Protein AF-0000000076599809 (afdb_homodimer)

Structure (mmCIF, N/CA/C/O backbone):
data_AF-0000000076599809-model_v1
#
loop_
_entity.id
_entity.type
_entity.pdbx_description
1 polymer 'SnoaL-like protein'
#
loop_
_atom_site.group_PDB
_atom_site.id
_atom_site.type_symbol
_atom_site.label_atom_id
_atom_site.label_alt_id
_atom_site.label_comp_id
_atom_site.label_asym_id
_atom_site.label_entity_id
_atom_site.label_seq_id
_atom_site.pdbx_PDB_ins_code
_atom_site.Cartn_x
_atom_site.Cartn_y
_atom_site.Cartn_z
_atom_site.occupancy
_atom_site.B_iso_or_equiv
_atom_site.auth_seq_id
_atom_site.auth_comp_id
_atom_site.auth_asym_id
_atom_site.auth_atom_id
_atom_site.pdbx_PDB_model_num
ATOM 1 N N . MET A 1 1 ? 6.492 16.422 -11.641 1 95.38 1 MET A N 1
ATOM 2 C CA . MET A 1 1 ? 6.832 15.992 -10.289 1 95.38 1 MET A CA 1
ATOM 3 C C . MET A 1 1 ? 8.094 15.141 -10.289 1 95.38 1 MET A C 1
ATOM 5 O O . MET A 1 1 ? 8.312 14.344 -11.195 1 95.38 1 MET A O 1
ATOM 9 N N . ASN A 1 2 ? 9 15.422 -9.297 1 98.12 2 ASN A N 1
ATOM 10 C CA . ASN A 1 2 ? 10.18 14.594 -9.086 1 98.12 2 ASN A CA 1
ATOM 11 C C . ASN A 1 2 ? 10.359 14.227 -7.613 1 98.12 2 ASN A C 1
ATOM 13 O O . ASN A 1 2 ? 9.609 14.711 -6.758 1 98.12 2 ASN A O 1
ATOM 17 N N . TRP A 1 3 ? 11.344 13.352 -7.367 1 98.38 3 TRP A N 1
ATOM 18 C CA . TRP A 1 3 ? 11.477 12.805 -6.023 1 98.38 3 TRP A CA 1
ATOM 19 C C . TRP A 1 3 ? 11.898 13.883 -5.031 1 98.38 3 TRP A C 1
ATOM 21 O O . TRP A 1 3 ? 11.516 13.844 -3.861 1 98.38 3 TRP A O 1
ATOM 31 N N . GLU A 1 4 ? 12.648 14.805 -5.414 1 98.25 4 GLU A N 1
ATOM 32 C CA . GLU A 1 4 ? 13.008 15.898 -4.52 1 98.25 4 GLU A CA 1
ATOM 33 C C . GLU A 1 4 ? 11.758 16.609 -3.984 1 98.25 4 GLU A C 1
ATOM 35 O O . GLU A 1 4 ? 11.656 16.859 -2.781 1 98.25 4 GLU A O 1
ATOM 40 N N . ARG A 1 5 ? 10.836 16.891 -4.824 1 98.38 5 ARG A N 1
ATOM 41 C CA . ARG A 1 5 ? 9.586 17.562 -4.457 1 98.38 5 ARG A CA 1
ATOM 42 C C . ARG A 1 5 ? 8.711 16.656 -3.598 1 98.38 5 ARG A C 1
ATOM 44 O O . ARG A 1 5 ? 8.078 17.109 -2.646 1 98.38 5 ARG A O 1
ATOM 51 N N . VAL A 1 6 ? 8.641 15.398 -3.953 1 98.75 6 VAL A N 1
ATOM 52 C CA . VAL A 1 6 ? 7.848 14.438 -3.182 1 98.75 6 VAL A CA 1
ATOM 53 C C . VAL A 1 6 ? 8.367 14.375 -1.748 1 98.75 6 VAL A C 1
ATOM 55 O O . VAL A 1 6 ? 7.59 14.469 -0.794 1 98.75 6 VAL A O 1
ATOM 58 N N . LEU A 1 7 ? 9.688 14.258 -1.637 1 98.44 7 LEU A N 1
ATOM 59 C CA . LEU A 1 7 ? 10.281 14.094 -0.313 1 98.44 7 LEU A CA 1
ATOM 60 C C . LEU A 1 7 ? 10.211 15.391 0.481 1 98.44 7 LEU A C 1
ATOM 62 O O . LEU A 1 7 ? 10.094 15.367 1.708 1 98.44 7 LEU A O 1
ATOM 66 N N . GLU A 1 8 ? 10.266 16.469 -0.223 1 98.31 8 GLU A N 1
ATOM 67 C CA . GLU A 1 8 ? 9.984 17.75 0.432 1 98.31 8 GLU A CA 1
ATOM 68 C C . GLU A 1 8 ? 8.57 17.781 1.006 1 98.31 8 GLU A C 1
ATOM 70 O O . GLU A 1 8 ? 8.359 18.266 2.117 1 98.31 8 GLU A O 1
ATOM 75 N N . TRP A 1 9 ? 7.625 17.281 0.27 1 98.81 9 TRP A N 1
ATOM 76 C CA . TRP A 1 9 ? 6.25 17.219 0.756 1 98.81 9 TRP A CA 1
ATOM 77 C C . TRP A 1 9 ? 6.152 16.312 1.982 1 98.81 9 TRP A C 1
ATOM 79 O O . TRP A 1 9 ? 5.473 16.656 2.955 1 98.81 9 TRP A O 1
ATOM 89 N N . VAL A 1 10 ? 6.789 15.164 1.947 1 98.75 10 VAL A N 1
ATOM 90 C CA . VAL A 1 10 ? 6.793 14.258 3.094 1 98.75 10 VAL A CA 1
ATOM 91 C C . VAL A 1 10 ? 7.336 14.984 4.32 1 98.75 10 VAL A C 1
ATOM 93 O O . VAL A 1 10 ? 6.781 14.867 5.418 1 98.75 10 VAL A O 1
ATOM 96 N N . GLY A 1 11 ? 8.445 15.711 4.102 1 98.31 11 GLY A N 1
ATOM 97 C CA . GLY A 1 11 ? 8.969 16.531 5.184 1 98.31 11 GLY A CA 1
ATOM 98 C C . GLY A 1 11 ? 7.984 17.578 5.676 1 98.31 11 GLY A C 1
ATOM 99 O O . GLY A 1 11 ? 7.918 17.859 6.871 1 98.31 11 GLY A O 1
ATOM 100 N N . GLY A 1 12 ? 7.262 18.219 4.797 1 98.31 12 GLY A N 1
ATOM 101 C CA . GLY A 1 12 ? 6.207 19.156 5.16 1 98.31 12 GLY A CA 1
ATOM 102 C C . GLY A 1 12 ? 5.102 18.516 5.977 1 98.31 12 GLY A C 1
ATOM 103 O O . GLY A 1 12 ? 4.582 19.125 6.914 1 98.31 12 GLY A O 1
ATOM 104 N N . TYR A 1 13 ? 4.715 17.344 5.59 1 98.31 13 TYR A N 1
ATOM 105 C CA . TYR A 1 13 ? 3.725 16.578 6.344 1 98.31 13 TYR A CA 1
ATOM 106 C C . TYR A 1 13 ? 4.18 16.359 7.781 1 98.31 13 TYR A C 1
ATOM 108 O O . TYR A 1 13 ? 3.42 16.609 8.727 1 98.31 13 TYR A O 1
ATOM 116 N N . GLU A 1 14 ? 5.402 15.891 7.93 1 97.25 14 GLU A N 1
ATOM 117 C CA . GLU A 1 14 ? 5.957 15.688 9.266 1 97.25 14 GLU A CA 1
ATOM 118 C C . GLU A 1 14 ? 5.977 16.984 10.062 1 97.25 14 GLU A C 1
ATOM 120 O O . GLU A 1 14 ? 5.594 17.016 11.234 1 97.25 14 GLU A O 1
ATOM 125 N N . ARG A 1 15 ? 6.422 18.016 9.461 1 96.75 15 ARG A N 1
ATOM 126 C CA . ARG A 1 15 ? 6.461 19.312 10.125 1 96.75 15 ARG A CA 1
ATOM 127 C C . ARG A 1 15 ? 5.062 19.75 10.562 1 96.75 15 ARG A C 1
ATOM 129 O O . ARG A 1 15 ? 4.887 20.281 11.656 1 96.75 15 ARG A O 1
ATOM 136 N N . ALA A 1 16 ? 4.125 19.531 9.664 1 96.5 16 ALA A N 1
ATOM 137 C CA . ALA A 1 16 ? 2.744 19.875 9.992 1 96.5 16 ALA A CA 1
ATOM 138 C C . ALA A 1 16 ? 2.264 19.125 11.234 1 96.5 16 ALA A C 1
ATOM 140 O O . ALA A 1 16 ? 1.622 19.719 12.109 1 96.5 16 ALA A O 1
ATOM 141 N N . TRP A 1 17 ? 2.621 17.875 11.266 1 94.56 17 TRP A N 1
ATOM 142 C CA . TRP A 1 17 ? 2.207 17.047 12.398 1 94.56 17 TRP A CA 1
ATOM 143 C C . TRP A 1 17 ? 2.799 17.578 13.703 1 94.56 17 TRP A C 1
ATOM 145 O O . TRP A 1 17 ? 2.203 17.406 14.773 1 94.56 17 TRP A O 1
ATOM 155 N N . ARG A 1 18 ? 3.875 18.328 13.664 1 93.94 18 ARG A N 1
ATOM 156 C CA . ARG A 1 18 ? 4.598 18.844 14.82 1 93.94 18 ARG A CA 1
ATOM 157 C C . ARG A 1 18 ? 4.238 20.297 15.086 1 93.94 18 ARG A C 1
ATOM 159 O O . ARG A 1 18 ? 4.816 20.938 15.969 1 93.94 18 ARG A O 1
ATOM 166 N N . THR A 1 19 ? 3.359 20.828 14.336 1 95.25 19 THR A N 1
ATOM 167 C CA . THR A 1 19 ? 3.006 22.234 14.43 1 95.25 19 THR A CA 1
ATOM 168 C C . THR A 1 19 ? 1.66 22.406 15.125 1 95.25 19 THR A C 1
ATOM 170 O O . THR A 1 19 ? 0.695 21.719 14.805 1 95.25 19 THR A O 1
ATOM 173 N N . PRO A 1 20 ? 1.589 23.344 16.156 1 94.5 20 PRO A N 1
ATOM 174 C CA . PRO A 1 20 ? 0.287 23.625 16.766 1 94.5 20 PRO A CA 1
ATOM 175 C C . PRO A 1 20 ? -0.747 24.125 15.758 1 94.5 20 PRO A C 1
ATOM 177 O O . PRO A 1 20 ? -0.43 24.938 14.891 1 94.5 20 PRO A O 1
ATOM 180 N N . GLY A 1 21 ? -1.946 23.625 15.922 1 94.5 21 GLY A N 1
ATOM 181 C CA . GLY A 1 21 ? -3.025 24.016 15.031 1 94.5 21 GLY A CA 1
ATOM 182 C C . GLY A 1 21 ? -2.992 23.312 13.688 1 94.5 21 GLY A C 1
ATOM 183 O O . GLY A 1 21 ? -2.229 22.359 13.508 1 94.5 21 GLY A O 1
ATOM 184 N N . VAL A 1 22 ? -3.881 23.703 12.703 1 95.94 22 VAL A N 1
ATOM 185 C CA . VAL A 1 22 ? -3.998 22.969 11.453 1 95.94 22 VAL A CA 1
ATOM 186 C C . VAL A 1 22 ? -3.873 23.938 10.273 1 95.94 22 VAL A C 1
ATOM 188 O O . VAL A 1 22 ? -4.055 23.547 9.117 1 95.94 22 VAL A O 1
ATOM 191 N N . ASP A 1 23 ? -3.518 25.172 10.477 1 96.19 23 ASP A N 1
ATOM 192 C CA . ASP A 1 23 ? -3.398 26.156 9.398 1 96.19 23 ASP A CA 1
ATOM 193 C C . ASP A 1 23 ? -2.311 25.75 8.406 1 96.19 23 ASP A C 1
ATOM 195 O O . ASP A 1 23 ? -2.422 26.016 7.211 1 96.19 23 ASP A O 1
ATOM 199 N N . VAL A 1 24 ? -1.275 25.156 8.898 1 96.81 24 VAL A N 1
ATOM 200 C CA . VAL A 1 24 ? -0.114 24.797 8.094 1 96.81 24 VAL A CA 1
ATOM 201 C C . VAL A 1 24 ? -0.513 23.75 7.062 1 96.81 24 VAL A C 1
ATOM 203 O O . VAL A 1 24 ? 0.192 23.547 6.07 1 96.81 24 VAL A O 1
ATOM 206 N N . LEU A 1 25 ? -1.65 23.031 7.184 1 98.19 25 LEU A N 1
ATOM 207 C CA . LEU A 1 25 ? -2.1 22.016 6.246 1 98.19 25 LEU A CA 1
ATOM 208 C C . LEU A 1 25 ? -2.352 22.609 4.867 1 98.19 25 LEU A C 1
ATOM 210 O O . LEU A 1 25 ? -2.197 21.922 3.85 1 98.19 25 LEU A O 1
ATOM 214 N N . ALA A 1 26 ? -2.652 23.859 4.871 1 98.19 26 ALA A N 1
ATOM 215 C CA . ALA A 1 26 ? -2.912 24.547 3.609 1 98.19 26 ALA A CA 1
ATOM 216 C C . ALA A 1 26 ? -1.646 24.625 2.762 1 98.19 26 ALA A C 1
ATOM 218 O O . ALA A 1 26 ? -1.713 24.891 1.56 1 98.19 26 ALA A O 1
ATOM 219 N N . GLU A 1 27 ? -0.513 24.438 3.336 1 98.06 27 GLU A N 1
ATOM 220 C CA . GLU A 1 27 ? 0.756 24.469 2.615 1 98.06 27 GLU A CA 1
ATOM 221 C C . GLU A 1 27 ? 1.019 23.141 1.896 1 98.06 27 GLU A C 1
ATOM 223 O O . GLU A 1 27 ? 1.85 23.078 0.988 1 98.06 27 GLU A O 1
ATOM 228 N N . ILE A 1 28 ? 0.245 22.078 2.271 1 98.75 28 ILE A N 1
ATOM 229 C CA . ILE A 1 28 ? 0.655 20.797 1.726 1 98.75 28 ILE A CA 1
ATOM 230 C C . ILE A 1 28 ? -0.55 20.094 1.106 1 98.75 28 ILE A C 1
ATOM 232 O O . ILE A 1 28 ? -0.394 19.125 0.345 1 98.75 28 ILE A O 1
ATOM 236 N N . PHE A 1 29 ? -1.731 20.562 1.366 1 98.88 29 PHE A N 1
ATOM 237 C CA . PHE A 1 29 ? -2.939 20.016 0.762 1 98.88 29 PHE A CA 1
ATOM 238 C C . PHE A 1 29 ? -3.693 21.078 -0.014 1 98.88 29 PHE A C 1
ATOM 240 O O . PHE A 1 29 ? -3.662 22.266 0.353 1 98.88 29 PHE A O 1
ATOM 247 N N . THR A 1 30 ? -4.34 20.656 -1.073 1 98.75 30 THR A N 1
ATOM 248 C CA . THR A 1 30 ? -5.273 21.547 -1.751 1 98.75 30 THR A CA 1
ATOM 249 C C . THR A 1 30 ? -6.547 21.734 -0.929 1 98.75 30 THR A C 1
ATOM 251 O O . THR A 1 30 ? -6.824 20.938 -0.027 1 98.75 30 THR A O 1
ATOM 254 N N . LEU A 1 31 ? -7.344 22.703 -1.239 1 98.12 31 LEU A N 1
ATOM 255 C CA . LEU A 1 31 ? -8.555 23.031 -0.493 1 98.12 31 LEU A CA 1
ATOM 256 C C . LEU A 1 31 ? -9.555 21.891 -0.542 1 98.12 31 LEU A C 1
ATOM 258 O O . LEU A 1 31 ? -10.25 21.625 0.441 1 98.12 31 LEU A O 1
ATOM 262 N N . ASP A 1 32 ? -9.555 21.156 -1.643 1 98.38 32 ASP A N 1
ATOM 263 C CA . ASP A 1 32 ? -10.531 20.094 -1.842 1 98.38 32 ASP A CA 1
ATOM 264 C C . ASP A 1 32 ? -9.875 18.719 -1.745 1 98.38 32 ASP A C 1
ATOM 266 O O . ASP A 1 32 ? -10.375 17.734 -2.303 1 98.38 32 ASP A O 1
ATOM 270 N N . ALA A 1 33 ? -8.742 18.656 -1.124 1 98.88 33 ALA A N 1
ATOM 271 C CA . ALA A 1 33 ? -7.984 17.406 -1.038 1 98.88 33 ALA A CA 1
ATOM 272 C C . ALA A 1 33 ? -8.82 16.297 -0.404 1 98.88 33 ALA A C 1
ATOM 274 O O . ALA A 1 33 ? -9.719 16.578 0.397 1 98.88 33 ALA A O 1
ATOM 275 N N . THR A 1 34 ? -8.586 15.086 -0.801 1 98.88 34 THR A N 1
ATOM 276 C CA . THR A 1 34 ? -9.141 13.906 -0.152 1 98.88 34 THR A CA 1
ATOM 277 C C . THR A 1 34 ? -8.07 13.164 0.638 1 98.88 34 THR A C 1
ATOM 279 O O . THR A 1 34 ? -6.914 13.086 0.207 1 98.88 34 THR A O 1
ATOM 282 N N . TYR A 1 35 ? -8.453 12.695 1.815 1 98.69 35 TYR A N 1
ATOM 283 C CA . TYR A 1 35 ? -7.602 11.977 2.76 1 98.69 35 TYR A CA 1
ATOM 284 C C . TYR A 1 35 ? -8.242 10.664 3.174 1 98.69 35 TYR A C 1
ATOM 286 O O . TYR A 1 35 ? -9.203 10.648 3.953 1 98.69 35 TYR A O 1
ATOM 294 N N . GLN A 1 36 ? -7.703 9.586 2.643 1 98 36 GLN A N 1
ATOM 295 C CA . GLN A 1 36 ? -8.203 8.258 2.984 1 98 36 GLN A CA 1
ATOM 296 C C . GLN A 1 36 ? -7.266 7.547 3.951 1 98 36 GLN A C 1
ATOM 298 O O . GLN A 1 36 ? -6.164 7.141 3.568 1 98 36 GLN A O 1
ATOM 303 N N . GLN A 1 37 ? -7.715 7.277 5.125 1 95.56 37 GLN A N 1
ATOM 304 C CA . GLN A 1 37 ? -6.855 6.844 6.219 1 95.56 37 GLN A CA 1
ATOM 305 C C . GLN A 1 37 ? -6.602 5.34 6.152 1 95.56 37 GLN A C 1
ATOM 307 O O . GLN A 1 37 ? -5.691 4.828 6.809 1 95.56 37 GLN A O 1
ATOM 312 N N . ALA A 1 38 ? -7.457 4.668 5.379 1 94.12 38 ALA A N 1
ATOM 313 C CA . ALA A 1 38 ? -7.32 3.242 5.098 1 94.12 38 ALA A CA 1
ATOM 314 C C . ALA A 1 38 ? -8.227 2.82 3.941 1 94.12 38 ALA A C 1
ATOM 316 O O . ALA A 1 38 ? -9.195 3.512 3.619 1 94.12 38 ALA A O 1
ATOM 317 N N . PRO A 1 39 ? -7.926 1.721 3.26 1 93.62 39 PRO A N 1
ATOM 318 C CA . PRO A 1 39 ? -8.633 1.346 2.033 1 93.62 39 PRO A CA 1
ATOM 319 C C . PRO A 1 39 ? -10.141 1.212 2.238 1 93.62 39 PRO A C 1
ATOM 321 O O . PRO A 1 39 ? -10.914 1.435 1.306 1 93.62 39 PRO A O 1
ATOM 324 N N . TYR A 1 40 ? -10.641 0.868 3.4 1 92.94 40 TYR A N 1
ATOM 325 C CA . TYR A 1 40 ? -12.078 0.64 3.564 1 92.94 40 TYR A CA 1
ATOM 326 C C . TYR A 1 40 ? -12.727 1.797 4.312 1 92.94 40 TYR A C 1
ATOM 328 O O . TYR A 1 40 ? -13.93 1.759 4.598 1 92.94 40 TYR A O 1
ATOM 336 N N . LEU A 1 41 ? -12.031 2.77 4.637 1 93.38 41 LEU A N 1
ATOM 337 C CA . LEU A 1 41 ? -12.609 3.951 5.27 1 93.38 41 LEU A CA 1
ATOM 338 C C . LEU A 1 41 ? -13 4.996 4.227 1 93.38 41 LEU A C 1
ATOM 340 O O . LEU A 1 41 ? -12.281 5.191 3.242 1 93.38 41 LEU A O 1
ATOM 344 N N . GLU A 1 42 ? -14.047 5.625 4.461 1 95 42 GLU A N 1
ATOM 345 C CA . GLU A 1 42 ? -14.43 6.738 3.604 1 95 42 GLU A CA 1
ATOM 346 C C . GLU A 1 42 ? -13.422 7.883 3.705 1 95 42 GLU A C 1
ATOM 348 O O . GLU A 1 42 ? -13 8.242 4.805 1 95 42 GLU A O 1
ATOM 353 N N . PRO A 1 43 ? -13.062 8.414 2.576 1 97.94 43 PRO A N 1
ATOM 354 C CA . PRO A 1 43 ? -12.117 9.531 2.646 1 97.94 43 PRO A CA 1
ATOM 355 C C . PRO A 1 43 ? -12.711 10.766 3.324 1 97.94 43 PRO A C 1
ATOM 357 O O . PRO A 1 43 ? -13.898 11.047 3.17 1 97.94 43 PRO A O 1
ATOM 360 N N . VAL A 1 44 ? -11.859 11.438 4.043 1 98.56 44 VAL A N 1
ATOM 361 C CA . VAL A 1 44 ? -12.148 12.797 4.504 1 98.56 44 VAL A CA 1
ATOM 362 C C . VAL A 1 44 ? -11.906 13.789 3.371 1 98.56 44 VAL A C 1
ATOM 364 O O . VAL A 1 44 ? -10.875 13.734 2.695 1 98.56 44 VAL A O 1
ATOM 367 N N . VAL A 1 45 ? -12.844 14.75 3.201 1 98.81 45 VAL A N 1
ATOM 368 C CA . VAL A 1 45 ? -12.758 15.609 2.023 1 98.81 45 VAL A CA 1
ATOM 369 C C . VAL A 1 45 ? -12.703 17.078 2.455 1 98.81 45 VAL A C 1
ATOM 371 O O . VAL A 1 45 ? -13.578 17.531 3.197 1 98.81 45 VAL A O 1
ATOM 374 N N . GLY A 1 46 ? -11.688 17.703 1.932 1 98.75 46 GLY A N 1
ATOM 375 C CA . GLY A 1 46 ? -11.586 19.141 2.168 1 98.75 46 GLY A CA 1
ATOM 376 C C . GLY A 1 46 ? -10.672 19.484 3.328 1 98.75 46 GLY A C 1
ATOM 377 O O . GLY A 1 46 ? -10.633 18.766 4.328 1 98.75 46 GLY A O 1
ATOM 378 N N . LEU A 1 47 ? -10.039 20.609 3.156 1 98.06 47 LEU A N 1
ATOM 379 C CA . LEU A 1 47 ? -9.008 21.031 4.098 1 98.06 47 LEU A CA 1
ATOM 380 C C . LEU A 1 47 ? -9.586 21.203 5.5 1 98.06 47 LEU A C 1
ATOM 382 O O . LEU A 1 47 ? -8.961 20.797 6.484 1 98.06 47 LEU A O 1
ATOM 386 N N . ASP A 1 48 ? -10.758 21.75 5.648 1 97.69 48 ASP A N 1
ATOM 387 C CA . ASP A 1 48 ? -11.375 21.953 6.957 1 97.69 48 ASP A CA 1
ATOM 388 C C . ASP A 1 48 ? -11.625 20.625 7.656 1 97.69 48 ASP A C 1
ATOM 390 O O . ASP A 1 48 ? -11.297 20.469 8.836 1 97.69 48 ASP A O 1
ATOM 394 N N . ALA A 1 49 ? -12.172 19.719 6.945 1 98.5 49 ALA A N 1
ATOM 395 C CA . ALA A 1 49 ? -12.469 18.406 7.504 1 98.5 49 ALA A CA 1
ATOM 396 C C . ALA A 1 49 ? -11.188 17.656 7.84 1 98.5 49 ALA A C 1
ATOM 398 O O . ALA A 1 49 ? -11.102 16.984 8.867 1 98.5 49 ALA A O 1
ATOM 399 N N . ILE A 1 50 ? -10.211 17.734 6.965 1 98.5 50 ILE A N 1
ATOM 400 C CA . ILE A 1 50 ? -8.922 17.094 7.211 1 98.5 50 ILE A CA 1
ATOM 401 C C . ILE A 1 50 ? -8.289 17.688 8.469 1 98.5 50 ILE A C 1
ATOM 403 O O . ILE A 1 50 ? -7.734 16.953 9.297 1 98.5 50 ILE A O 1
ATOM 407 N N . GLY A 1 51 ? -8.391 18.969 8.586 1 97.19 51 GLY A N 1
ATOM 408 C CA . GLY A 1 51 ? -7.898 19.609 9.797 1 97.19 51 GLY A CA 1
ATOM 409 C C . GLY A 1 51 ? -8.562 19.094 11.062 1 97.19 51 GLY A C 1
ATOM 410 O O . GLY A 1 51 ? -7.883 18.797 12.047 1 97.19 51 GLY A O 1
ATOM 411 N N . ARG A 1 52 ? -9.852 18.969 11.094 1 96.69 52 ARG A N 1
ATOM 412 C CA . ARG A 1 52 ? -10.586 18.453 12.25 1 96.69 52 ARG A CA 1
ATOM 413 C C . ARG A 1 52 ? -10.172 17.016 12.57 1 96.69 52 ARG A C 1
ATOM 415 O O . ARG A 1 52 ? -9.984 16.656 13.734 1 96.69 52 ARG A O 1
ATOM 422 N N . MET A 1 53 ? -10.086 16.234 11.547 1 95.81 53 MET A N 1
ATOM 423 C CA . MET A 1 53 ? -9.641 14.859 11.711 1 95.81 53 MET A CA 1
ATOM 424 C C . MET A 1 53 ? -8.258 14.805 12.359 1 95.81 53 MET A C 1
ATOM 426 O O . MET A 1 53 ? -8.031 14.023 13.289 1 95.81 53 MET A O 1
ATOM 430 N N . TRP A 1 54 ? -7.316 15.609 11.875 1 93.88 54 TRP A N 1
ATOM 431 C CA . TRP A 1 54 ? -5.965 15.672 12.422 1 93.88 54 TRP A CA 1
ATOM 432 C C . TRP A 1 54 ? -5.996 16.031 13.906 1 93.88 54 TRP A C 1
ATOM 434 O O . TRP A 1 54 ? -5.324 15.383 14.711 1 93.88 54 TRP A O 1
ATOM 444 N N . GLU A 1 55 ? -6.746 16.984 14.242 1 91.75 55 GLU A N 1
ATOM 445 C CA . GLU A 1 55 ? -6.824 17.422 15.633 1 91.75 55 GLU A CA 1
ATOM 446 C C . GLU A 1 55 ? -7.391 16.328 16.531 1 91.75 55 GLU A C 1
ATOM 448 O O . GLU A 1 55 ? -6.965 16.172 17.672 1 91.75 55 GLU A O 1
ATOM 453 N N . ALA A 1 56 ? -8.227 15.609 15.992 1 90.12 56 ALA A N 1
ATOM 454 C CA . ALA A 1 56 ? -8.867 14.547 16.766 1 90.12 56 ALA A CA 1
ATOM 455 C C . ALA A 1 56 ? -7.93 13.359 16.953 1 90.12 56 ALA A C 1
ATOM 457 O O . ALA A 1 56 ? -8.031 12.633 17.938 1 90.12 56 ALA A O 1
ATOM 458 N N . GLU A 1 57 ? -6.992 13.156 16.094 1 86.69 57 GLU A N 1
ATOM 459 C CA . GLU A 1 57 ? -6.219 11.922 16.078 1 86.69 57 GLU A CA 1
ATOM 460 C C . GLU A 1 57 ? -4.836 12.125 16.688 1 86.69 57 GLU A C 1
ATOM 462 O O . GLU A 1 57 ? -4.195 11.172 17.141 1 86.69 57 GLU A O 1
ATOM 467 N N . ARG A 1 58 ? -4.406 13.297 16.688 1 84.19 58 ARG A N 1
ATOM 468 C CA . ARG A 1 58 ? -3.076 13.539 17.234 1 84.19 58 ARG A CA 1
ATOM 469 C C . ARG A 1 58 ? -3.143 13.797 18.734 1 84.19 58 ARG A C 1
ATOM 471 O O . ARG A 1 58 ? -4.09 14.414 19.219 1 84.19 58 ARG A O 1
ATOM 478 N N . VAL A 1 59 ? -2.229 13.273 19.484 1 80.25 59 VAL A N 1
ATOM 479 C CA . VAL A 1 59 ? -2.137 13.547 20.922 1 80.25 59 VAL A CA 1
ATOM 480 C C . VAL A 1 59 ? -1.782 15.016 21.141 1 80.25 59 VAL A C 1
ATOM 482 O O . VAL A 1 59 ? -2.35 15.672 22.016 1 80.25 59 VAL A O 1
ATOM 485 N N . GLY A 1 60 ? -0.909 15.531 20.406 1 82.38 60 GLY A N 1
ATOM 486 C CA . GLY A 1 60 ? -0.449 16.906 20.453 1 82.38 60 GLY A CA 1
ATOM 487 C C . GLY A 1 60 ? 0.795 17.156 19.625 1 82.38 60 GLY A C 1
ATOM 488 O O . GLY A 1 60 ? 1.489 16.219 19.234 1 82.38 60 GLY A O 1
ATOM 489 N N . PRO A 1 61 ? 1.063 18.406 19.344 1 82.5 61 PRO A N 1
ATOM 490 C CA . PRO A 1 61 ? 2.182 18.734 18.453 1 82.5 61 PRO A CA 1
ATOM 491 C C . PRO A 1 61 ? 3.539 18.406 19.062 1 82.5 61 PRO A C 1
ATOM 493 O O . PRO A 1 61 ? 4.543 18.328 18.359 1 82.5 61 PRO A O 1
ATOM 496 N N . GLY A 1 62 ? 3.582 18.109 20.328 1 84.12 62 GLY A N 1
ATOM 497 C CA . GLY A 1 62 ? 4.844 17.844 21 1 84.12 62 GLY A CA 1
ATOM 498 C C . GLY A 1 62 ? 5.145 16.359 21.156 1 84.12 62 GLY A C 1
ATOM 499 O O . GLY A 1 62 ? 6.184 15.992 21.703 1 84.12 62 GLY A O 1
ATOM 500 N N . GLU A 1 63 ? 4.258 15.586 20.625 1 86.25 63 GLU A N 1
ATOM 501 C CA . GLU A 1 63 ? 4.496 14.148 20.75 1 86.25 63 GLU A CA 1
ATOM 502 C C . GLU A 1 63 ? 5.789 13.742 20.062 1 86.25 63 GLU A C 1
ATOM 504 O O . GLU A 1 63 ? 6.055 14.156 18.938 1 86.25 63 GLU A O 1
ATOM 509 N N . GLU A 1 64 ? 6.516 12.898 20.734 1 88.69 64 GLU A N 1
ATOM 510 C CA . GLU A 1 64 ? 7.785 12.445 20.188 1 88.69 64 GLU A CA 1
ATOM 511 C C . GLU A 1 64 ? 7.586 11.242 19.266 1 88.69 64 GLU A C 1
ATOM 513 O O . GLU A 1 64 ? 6.93 10.273 19.641 1 88.69 64 GLU A O 1
ATOM 518 N N . PHE A 1 65 ? 8.109 11.383 18.078 1 92.38 65 PHE A N 1
ATOM 519 C CA . PHE A 1 65 ? 8.109 10.266 17.141 1 92.38 65 PHE A CA 1
ATOM 520 C C . PHE A 1 65 ? 9.227 10.422 16.109 1 92.38 65 PHE A C 1
ATOM 522 O O . PHE A 1 65 ? 9.758 11.523 15.93 1 92.38 65 PHE A O 1
ATOM 529 N N . ARG A 1 66 ? 9.555 9.328 15.547 1 94.44 66 ARG A N 1
ATOM 530 C CA . ARG A 1 66 ? 10.469 9.281 14.406 1 94.44 66 ARG A CA 1
ATOM 531 C C . ARG A 1 66 ? 9.766 8.766 13.156 1 94.44 66 ARG A C 1
ATOM 533 O O . ARG A 1 66 ? 9.07 7.75 13.211 1 94.44 66 ARG A O 1
ATOM 540 N N . LEU A 1 67 ? 9.906 9.523 12.094 1 96.94 67 LEU A N 1
ATOM 541 C CA . LEU A 1 67 ? 9.352 9.141 10.805 1 96.94 67 LEU A CA 1
ATOM 542 C C . LEU A 1 67 ? 10.461 8.938 9.773 1 96.94 67 LEU A C 1
ATOM 544 O O . LEU A 1 67 ? 11.328 9.797 9.609 1 96.94 67 LEU A O 1
ATOM 548 N N . THR A 1 68 ? 10.492 7.758 9.172 1 97.81 68 THR A N 1
ATOM 549 C CA . THR A 1 68 ? 11.391 7.48 8.047 1 97.81 68 THR A CA 1
ATOM 550 C C . THR A 1 68 ? 10.594 7.129 6.797 1 97.81 68 THR A C 1
ATOM 552 O O . THR A 1 68 ? 9.57 6.445 6.875 1 97.81 68 THR A O 1
ATOM 555 N N . SER A 1 69 ? 11.055 7.699 5.645 1 98.38 69 SER A N 1
ATOM 556 C CA . SER A 1 69 ? 10.367 7.434 4.387 1 98.38 69 SER A CA 1
ATOM 557 C C . SER A 1 69 ? 11.328 6.906 3.33 1 98.38 69 SER A C 1
ATOM 559 O O . SER A 1 69 ? 12.523 7.199 3.369 1 98.38 69 SER A O 1
ATOM 561 N N . SER A 1 70 ? 10.82 6.105 2.447 1 98.25 70 SER A N 1
ATOM 562 C CA . SER A 1 70 ? 11.594 5.602 1.314 1 98.25 70 SER A CA 1
ATOM 563 C C . SER A 1 70 ? 10.758 5.594 0.039 1 98.25 70 SER A C 1
ATOM 565 O O . SER A 1 70 ? 9.578 5.23 0.064 1 98.25 70 SER A O 1
ATOM 567 N N . PRO A 1 71 ? 11.406 5.977 -1.054 1 98.81 71 PRO A N 1
ATOM 568 C CA . PRO A 1 71 ? 10.688 5.977 -2.332 1 98.81 71 PRO A CA 1
ATOM 569 C C . PRO A 1 71 ? 10.336 4.57 -2.811 1 98.81 71 PRO A C 1
ATOM 571 O O . PRO A 1 71 ? 11.109 3.635 -2.619 1 98.81 71 PRO A O 1
ATOM 574 N N . VAL A 1 72 ? 9.148 4.449 -3.438 1 98.88 72 VAL A N 1
ATOM 575 C CA . VAL A 1 72 ? 8.75 3.184 -4.047 1 98.88 72 VAL A CA 1
ATOM 576 C C . VAL A 1 72 ? 8.609 3.357 -5.555 1 98.88 72 VAL A C 1
ATOM 578 O O . VAL A 1 72 ? 9.297 2.682 -6.332 1 98.88 72 VAL A O 1
ATOM 581 N N . ALA A 1 73 ? 7.758 4.281 -5.949 1 98.94 73 ALA A N 1
ATOM 582 C CA . ALA A 1 73 ? 7.551 4.562 -7.367 1 98.94 73 ALA A CA 1
ATOM 583 C C . ALA A 1 73 ? 6.938 5.945 -7.566 1 98.94 73 ALA A C 1
ATOM 585 O O . ALA A 1 73 ? 6.062 6.363 -6.805 1 98.94 73 ALA A O 1
ATOM 586 N N . LEU A 1 74 ? 7.359 6.621 -8.531 1 98.94 74 LEU A N 1
ATOM 587 C CA . LEU A 1 74 ? 6.84 7.914 -8.961 1 98.94 74 LEU A CA 1
ATOM 588 C C . LEU A 1 74 ? 6.496 7.902 -10.445 1 98.94 74 LEU A C 1
ATOM 590 O O . LEU A 1 74 ? 7.344 7.578 -11.281 1 98.94 74 LEU A O 1
ATOM 594 N N . GLU A 1 75 ? 5.258 8.164 -10.758 1 98.88 75 GLU A N 1
ATOM 595 C CA . GLU A 1 75 ? 4.805 8.273 -12.141 1 98.88 75 GLU A CA 1
ATOM 596 C C . GLU A 1 75 ? 3.922 9.508 -12.328 1 98.88 75 GLU A C 1
ATOM 598 O O . GLU A 1 75 ? 2.826 9.586 -11.773 1 98.88 75 GLU A O 1
ATOM 603 N N . GLY A 1 76 ? 4.324 10.398 -13.172 1 98.31 76 GLY A N 1
ATOM 604 C CA . GLY A 1 76 ? 3.582 11.641 -13.312 1 98.31 76 GLY A CA 1
ATOM 605 C C . GLY A 1 76 ? 3.443 12.398 -12 1 98.31 76 GLY A C 1
ATOM 606 O O . GLY A 1 76 ? 4.445 12.758 -11.375 1 98.31 76 GLY A O 1
ATOM 607 N N . ASP A 1 77 ? 2.213 12.547 -11.555 1 98.69 77 ASP A N 1
ATOM 608 C CA . ASP A 1 77 ? 1.92 13.305 -10.344 1 98.69 77 ASP A CA 1
ATOM 609 C C . ASP A 1 77 ? 1.575 12.383 -9.18 1 98.69 77 ASP A C 1
ATOM 611 O O . ASP A 1 77 ? 1.058 12.828 -8.156 1 98.69 77 ASP A O 1
ATOM 615 N N . THR A 1 78 ? 1.769 11.109 -9.375 1 98.94 78 THR A N 1
ATOM 616 C CA . THR A 1 78 ? 1.444 10.133 -8.344 1 98.94 78 THR A CA 1
ATOM 617 C C . THR A 1 78 ? 2.713 9.5 -7.781 1 98.94 78 THR A C 1
ATOM 619 O O . THR A 1 78 ? 3.529 8.961 -8.531 1 98.94 78 THR A O 1
ATOM 622 N N . ALA A 1 79 ? 2.877 9.609 -6.449 1 98.94 79 ALA A N 1
ATOM 623 C CA . ALA A 1 79 ? 4.016 9.008 -5.758 1 98.94 79 ALA A CA 1
ATOM 624 C C . ALA A 1 79 ? 3.549 7.969 -4.746 1 98.94 79 ALA A C 1
ATOM 626 O O . ALA A 1 79 ? 2.533 8.156 -4.07 1 98.94 79 ALA A O 1
ATOM 627 N N . VAL A 1 80 ? 4.273 6.906 -4.691 1 98.94 80 VAL A N 1
ATOM 628 C CA . VAL A 1 80 ? 4.129 5.938 -3.611 1 98.94 80 VAL A CA 1
ATOM 629 C C . VAL A 1 80 ? 5.387 5.941 -2.742 1 98.94 80 VAL A C 1
ATOM 631 O O . VAL A 1 80 ? 6.5 5.828 -3.254 1 98.94 80 VAL A O 1
ATOM 634 N N . VAL A 1 81 ? 5.16 6.121 -1.442 1 98.94 81 VAL A N 1
ATOM 635 C CA . VAL A 1 81 ? 6.238 6.211 -0.464 1 98.94 81 VAL A CA 1
ATOM 636 C C . VAL A 1 81 ? 5.98 5.238 0.683 1 98.94 81 VAL A C 1
ATOM 638 O O . VAL A 1 81 ? 4.844 5.102 1.146 1 98.94 81 VAL A O 1
ATOM 641 N N . AR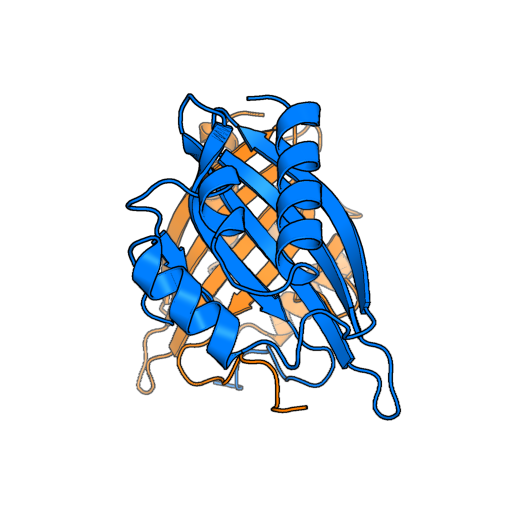G A 1 82 ? 6.988 4.477 1.111 1 98.69 82 ARG A N 1
ATOM 642 C CA . ARG A 1 82 ? 6.93 3.727 2.363 1 98.69 82 ARG A C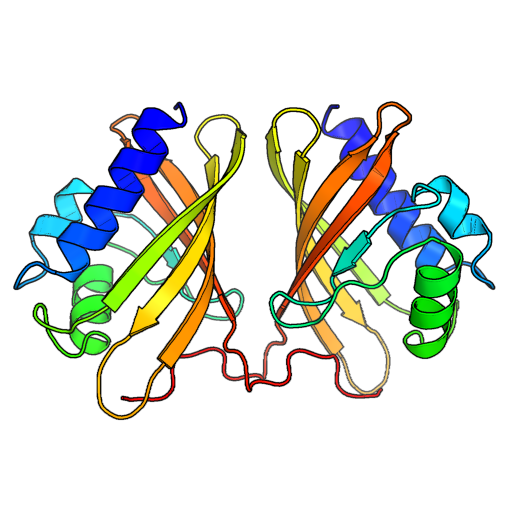A 1
ATOM 643 C C . ARG A 1 82 ? 7.301 4.613 3.547 1 98.69 82 ARG A C 1
ATOM 645 O O . ARG A 1 82 ? 8.25 5.395 3.473 1 98.69 82 ARG A O 1
ATOM 652 N N . VAL A 1 83 ? 6.527 4.469 4.586 1 98.31 83 VAL A N 1
ATOM 653 C CA . VAL A 1 83 ? 6.762 5.27 5.781 1 98.31 83 VAL A CA 1
ATOM 654 C C . VAL A 1 83 ? 6.77 4.371 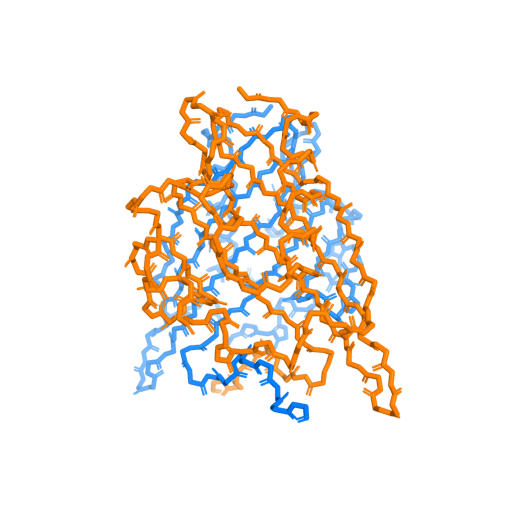7.016 1 98.31 83 VAL A C 1
ATOM 656 O O . VAL A 1 83 ? 5.938 3.467 7.137 1 98.31 83 VAL A O 1
ATOM 659 N N . GLU A 1 84 ? 7.73 4.555 7.855 1 96.94 84 GLU A N 1
ATOM 660 C CA . GLU A 1 84 ? 7.77 3.955 9.188 1 96.94 84 GLU A CA 1
ATOM 661 C C . GLU A 1 84 ? 7.738 5.023 10.273 1 96.94 84 GLU A C 1
ATOM 663 O O . GLU A 1 84 ? 8.477 6.008 10.203 1 96.94 84 GLU A O 1
ATOM 668 N N . VAL A 1 85 ? 6.828 4.789 11.164 1 94.69 85 VAL A N 1
ATOM 669 C CA . VAL A 1 85 ? 6.707 5.719 12.281 1 94.69 85 VAL A CA 1
ATOM 670 C C . VAL A 1 85 ? 6.922 4.977 13.594 1 94.69 85 VAL A C 1
ATOM 672 O O . VAL A 1 85 ? 6.363 3.898 13.805 1 94.69 85 VAL A O 1
ATOM 675 N N . ARG A 1 86 ? 7.734 5.539 14.406 1 93.12 86 ARG A N 1
ATOM 676 C CA . ARG A 1 86 ? 7.949 5.062 15.773 1 93.12 86 ARG A CA 1
ATOM 677 C C . ARG A 1 86 ? 7.66 6.164 16.781 1 93.12 86 ARG A C 1
ATOM 679 O O . ARG A 1 86 ? 8.297 7.219 16.766 1 93.12 86 ARG A O 1
ATOM 686 N N . TYR A 1 87 ? 6.688 5.875 17.547 1 87.06 87 TYR A N 1
ATOM 687 C CA . TYR A 1 87 ? 6.336 6.812 18.609 1 87.06 87 TYR A CA 1
ATOM 688 C C . TYR A 1 87 ? 7.133 6.523 19.875 1 87.06 87 TYR A C 1
ATOM 690 O O . TYR A 1 87 ? 7.414 5.363 20.188 1 87.06 87 TYR A O 1
ATOM 698 N N . GLY A 1 88 ? 7.48 7.523 20.453 1 77.81 88 GLY A N 1
ATOM 699 C CA . GLY A 1 88 ? 8.148 7.395 21.734 1 77.81 88 GLY A CA 1
ATOM 700 C C . GLY A 1 88 ? 7.191 7.188 22.891 1 77.81 88 GLY A C 1
ATOM 701 O O . GLY A 1 88 ? 6.012 6.895 22.688 1 77.81 88 GLY A O 1
ATOM 702 N N . GLY A 1 89 ? 7.66 7.113 24.109 1 70.81 89 GLY A N 1
ATOM 703 C CA . GLY A 1 89 ? 6.887 7.023 25.328 1 70.81 89 GLY A CA 1
ATOM 704 C C . GLY A 1 89 ? 6.926 5.641 25.969 1 70.81 89 GLY A C 1
ATOM 705 O O . GLY A 1 89 ? 7.73 4.797 25.562 1 70.81 89 GLY A O 1
ATOM 706 N N . PRO A 1 90 ? 6.113 5.5 26.922 1 66.94 90 PRO A N 1
ATOM 707 C CA . PRO A 1 90 ? 6.184 4.285 27.734 1 66.94 90 PRO A CA 1
ATOM 708 C C . PRO A 1 90 ? 5.762 3.035 26.969 1 66.94 90 PRO A C 1
ATOM 710 O O . PRO A 1 90 ? 6.25 1.938 27.25 1 66.94 90 PRO A O 1
ATOM 713 N N . VAL A 1 91 ? 4.82 3.242 26.109 1 66.75 91 VAL A N 1
ATOM 714 C CA . VAL A 1 91 ? 4.418 2.117 25.281 1 66.75 91 VAL A CA 1
ATOM 715 C C . VAL A 1 91 ? 4.84 2.373 23.828 1 66.75 91 VAL A C 1
ATOM 717 O O . VAL A 1 91 ? 4.219 3.172 23.125 1 66.75 91 VAL A O 1
ATOM 720 N N . PRO A 1 92 ? 5.902 1.808 23.484 1 69.62 92 PRO A N 1
ATOM 721 C CA . PRO A 1 92 ? 6.348 2.043 22.109 1 69.62 92 PRO A CA 1
ATOM 722 C C . PRO A 1 92 ? 5.34 1.563 21.062 1 69.62 92 PRO A C 1
ATOM 724 O O . PRO A 1 92 ? 4.734 0.502 21.234 1 69.62 92 PRO A O 1
ATOM 727 N N . GLN A 1 93 ? 4.895 2.623 20.234 1 82.19 93 GLN A N 1
ATOM 728 C CA . GLN A 1 93 ? 4.039 2.277 19.109 1 82.19 93 GLN A CA 1
ATOM 729 C C . GLN A 1 93 ? 4.773 2.475 17.781 1 82.19 93 GLN A C 1
ATOM 731 O O . GLN A 1 93 ? 5.543 3.426 17.625 1 82.19 93 GLN A O 1
ATOM 736 N N . GLU A 1 94 ? 4.672 1.459 16.984 1 89.81 94 GLU A N 1
ATOM 737 C CA . GLU A 1 94 ? 5.242 1.589 15.648 1 89.81 94 GLU A CA 1
ATOM 738 C C . GLU A 1 94 ? 4.266 1.111 14.578 1 89.81 94 GLU A C 1
ATOM 740 O O . GLU A 1 94 ? 3.416 0.256 14.844 1 89.81 94 GLU A O 1
ATOM 745 N N . TYR A 1 95 ? 4.375 1.792 13.5 1 91.94 95 TYR A N 1
ATOM 746 C CA . TYR A 1 95 ? 3.609 1.262 12.375 1 91.94 95 TYR A CA 1
ATOM 747 C C . TYR A 1 95 ? 4.344 1.489 11.062 1 91.94 95 TYR A C 1
ATOM 749 O O . TYR A 1 95 ? 5.254 2.316 10.984 1 91.94 95 TYR A O 1
ATOM 757 N N . ARG A 1 96 ? 4.059 0.702 10.102 1 95.81 96 ARG A N 1
ATOM 758 C CA . ARG A 1 96 ? 4.465 0.833 8.711 1 95.81 96 ARG A CA 1
ATOM 759 C C . ARG A 1 96 ? 3.287 1.233 7.824 1 95.81 96 ARG A C 1
ATOM 761 O O . ARG A 1 96 ? 2.166 0.762 8.023 1 95.81 96 ARG A O 1
ATOM 768 N N . ASP A 1 97 ? 3.607 2.121 6.922 1 97.19 97 ASP A N 1
ATOM 769 C CA . ASP A 1 97 ? 2.557 2.684 6.078 1 97.19 97 ASP A CA 1
ATOM 770 C C . ASP A 1 97 ? 3.02 2.797 4.629 1 97.19 97 ASP A C 1
ATOM 772 O O . ASP A 1 97 ? 4.207 2.996 4.363 1 97.19 97 ASP A O 1
ATOM 776 N N . LEU A 1 98 ? 2.162 2.553 3.727 1 98.44 98 LEU A N 1
ATOM 777 C CA . LEU A 1 98 ? 2.34 2.98 2.344 1 98.44 98 LEU A CA 1
ATOM 778 C C . LEU A 1 98 ? 1.438 4.168 2.021 1 98.44 98 LEU A C 1
ATOM 780 O O . LEU A 1 98 ? 0.234 4.125 2.285 1 98.44 98 LEU A O 1
ATOM 784 N N . TRP A 1 99 ? 2.027 5.184 1.517 1 98.88 99 TRP A N 1
ATOM 785 C CA . TRP A 1 99 ? 1.298 6.379 1.107 1 98.88 99 TRP A CA 1
ATOM 786 C C . TRP A 1 99 ? 1.208 6.469 -0.412 1 98.88 99 TRP A C 1
ATOM 788 O O . TRP A 1 99 ? 2.207 6.289 -1.111 1 98.88 99 TRP A O 1
ATOM 798 N N . ILE A 1 100 ? 0.051 6.66 -0.912 1 98.94 100 ILE A N 1
ATOM 799 C CA . ILE A 1 100 ? -0.146 7.137 -2.277 1 98.94 100 ILE A CA 1
ATOM 800 C C . ILE A 1 100 ? -0.494 8.625 -2.26 1 98.94 100 ILE A C 1
ATOM 802 O O . ILE A 1 100 ? -1.482 9.031 -1.644 1 98.94 100 ILE A O 1
ATOM 806 N N . VAL A 1 101 ? 0.334 9.406 -2.863 1 98.94 101 VAL A N 1
ATOM 807 C CA . VAL A 1 101 ? 0.16 10.859 -2.867 1 98.94 101 VAL A CA 1
ATOM 808 C C . VAL A 1 101 ? 0.004 11.359 -4.301 1 98.94 101 VAL A C 1
ATOM 810 O O . VAL A 1 101 ? 0.905 11.188 -5.125 1 98.94 101 VAL A O 1
ATOM 813 N N . ARG A 1 102 ? -1.112 11.938 -4.586 1 98.94 102 ARG A N 1
ATOM 814 C CA . ARG A 1 102 ? -1.322 12.594 -5.871 1 98.94 102 ARG A CA 1
ATOM 815 C C . ARG A 1 102 ? -1.233 14.109 -5.734 1 98.94 102 ARG A C 1
ATOM 817 O O . ARG A 1 102 ? -1.883 14.695 -4.867 1 98.94 102 ARG A O 1
ATOM 824 N N . PHE A 1 103 ? -0.509 14.695 -6.609 1 98.88 103 PHE A N 1
ATOM 825 C CA . PHE A 1 103 ? -0.16 16.094 -6.453 1 98.88 103 PHE A CA 1
ATOM 826 C C . PHE A 1 103 ? -0.885 16.953 -7.484 1 98.88 103 PHE A C 1
ATOM 828 O O . PHE A 1 103 ? -1.062 16.531 -8.633 1 98.88 103 PHE A O 1
ATOM 835 N N . ALA A 1 104 ? -1.243 18.109 -7.031 1 98.62 104 ALA A N 1
ATOM 836 C CA . ALA A 1 104 ? -1.648 19.172 -7.945 1 98.62 104 ALA A CA 1
ATOM 837 C C . ALA A 1 104 ? -0.433 19.859 -8.562 1 98.62 104 ALA A C 1
ATOM 839 O O . ALA A 1 104 ? 0.705 19.594 -8.172 1 98.62 104 ALA A O 1
ATOM 840 N N . LEU A 1 105 ? -0.684 20.688 -9.5 1 96.81 105 LEU A N 1
ATOM 841 C CA . LEU A 1 105 ? 0.383 21.359 -10.234 1 96.81 105 LEU A CA 1
ATOM 842 C C . LEU A 1 105 ? 1.232 22.219 -9.312 1 96.81 105 LEU A C 1
ATOM 844 O O . LEU A 1 105 ? 2.438 22.359 -9.523 1 96.81 105 LEU A O 1
ATOM 848 N N . ASP A 1 106 ? 0.663 22.703 -8.273 1 96.81 106 ASP A N 1
ATOM 849 C CA . ASP A 1 106 ? 1.391 23.594 -7.371 1 96.81 106 ASP A CA 1
ATOM 850 C C . ASP A 1 106 ? 2.186 22.812 -6.336 1 96.81 106 ASP A C 1
ATOM 852 O O . ASP A 1 106 ? 2.789 23.391 -5.434 1 96.81 106 ASP A O 1
ATOM 856 N N . GLY A 1 107 ? 2.057 21.547 -6.395 1 98 107 GLY A N 1
ATOM 857 C CA . GLY A 1 107 ? 2.873 20.719 -5.527 1 98 107 GLY A CA 1
ATOM 858 C C . GLY A 1 107 ? 2.154 20.297 -4.262 1 98 107 GLY A C 1
ATOM 859 O O . GLY A 1 107 ? 2.697 19.531 -3.463 1 98 107 GLY A O 1
ATOM 860 N N . LYS A 1 108 ? 0.948 20.75 -4.086 1 98.81 108 LYS A N 1
ATOM 861 C CA . LYS A 1 108 ? 0.143 20.312 -2.949 1 98.81 108 LYS A CA 1
ATOM 862 C C . LYS A 1 108 ? -0.537 18.984 -3.24 1 98.81 108 LYS A C 1
ATOM 864 O O . LYS A 1 108 ? -0.732 18.625 -4.402 1 98.81 108 LYS A O 1
ATOM 869 N N . CYS A 1 109 ? -0.846 18.312 -2.186 1 98.94 109 CYS A N 1
ATOM 870 C CA . CYS A 1 109 ? -1.497 17.016 -2.32 1 98.94 109 CYS A CA 1
ATOM 871 C C . CYS A 1 109 ? -2.988 17.188 -2.588 1 98.94 109 CYS A C 1
ATOM 873 O O . CYS A 1 109 ? -3.691 17.844 -1.826 1 98.94 109 CYS A O 1
ATOM 875 N N . LEU A 1 110 ? -3.402 16.547 -3.658 1 98.62 110 LEU A N 1
ATOM 876 C CA . LEU A 1 110 ? -4.809 16.562 -4.043 1 98.62 110 LEU A CA 1
ATOM 877 C C . LEU A 1 110 ? -5.539 15.344 -3.48 1 98.62 110 LEU A C 1
ATOM 879 O O . LEU A 1 110 ? -6.727 15.422 -3.16 1 98.62 110 LEU A O 1
ATOM 883 N N . ALA A 1 111 ? -4.922 14.281 -3.494 1 98.88 111 ALA A N 1
ATOM 884 C CA . ALA A 1 111 ? -5.473 13.023 -2.982 1 98.88 111 ALA A CA 1
ATOM 885 C C . ALA A 1 111 ? -4.41 12.227 -2.232 1 98.88 111 ALA A C 1
ATOM 887 O O . ALA A 1 111 ? -3.338 11.945 -2.773 1 98.88 111 ALA A O 1
ATOM 888 N N . PHE A 1 112 ? -4.668 11.984 -0.963 1 98.94 112 PHE A N 1
ATOM 889 C CA . PHE A 1 112 ? -3.775 11.25 -0.074 1 98.94 112 PHE A CA 1
ATOM 890 C C . PHE A 1 112 ? -4.422 9.953 0.387 1 98.94 112 PHE A C 1
ATOM 892 O O . PHE A 1 112 ? -5.566 9.953 0.845 1 98.94 112 PHE A O 1
ATOM 899 N N . GLU A 1 113 ? -3.719 8.828 0.199 1 98.62 113 GLU A N 1
ATOM 900 C CA . GLU A 1 113 ? -4.219 7.508 0.586 1 98.62 113 GLU A CA 1
ATOM 901 C C . GLU A 1 113 ? -3.191 6.75 1.421 1 98.62 113 GLU A C 1
ATOM 903 O O . GLU A 1 113 ? -2.027 6.637 1.029 1 98.62 113 GLU A O 1
ATOM 908 N N . GLU A 1 114 ? -3.654 6.234 2.584 1 97.38 114 GLU A N 1
ATOM 909 C CA . GLU A 1 114 ? -2.795 5.469 3.48 1 97.38 114 GLU A CA 1
ATOM 910 C C . GLU A 1 114 ? -3.162 3.988 3.465 1 97.38 114 GLU A C 1
ATOM 912 O O . GLU A 1 114 ? -4.34 3.635 3.412 1 97.38 114 GLU A O 1
ATOM 917 N N . TRP A 1 115 ? -2.133 3.137 3.564 1 96.62 115 TRP A N 1
ATOM 918 C CA . TRP A 1 115 ? -2.227 1.703 3.814 1 96.62 115 TRP A CA 1
ATOM 919 C C . TRP A 1 115 ? -1.411 1.31 5.043 1 96.62 115 TRP A C 1
ATOM 921 O O . TRP A 1 115 ? -0.305 0.779 4.918 1 96.62 115 TRP A O 1
ATOM 931 N N . PRO A 1 116 ? -1.978 1.547 6.238 1 94.94 116 PRO A N 1
ATOM 932 C CA . PRO A 1 116 ? -1.216 1.426 7.484 1 94.94 116 PRO A CA 1
ATOM 933 C C . PRO A 1 116 ? -1.262 0.016 8.07 1 94.94 116 PRO A C 1
ATOM 935 O O . PRO A 1 116 ? -2.303 -0.645 8.016 1 94.94 116 PRO A O 1
ATOM 938 N N . PHE A 1 117 ? -0.081 -0.452 8.633 1 93.38 117 PHE A N 1
ATOM 939 C CA . PHE A 1 117 ? 0.05 -1.739 9.305 1 93.38 117 PHE A CA 1
ATOM 940 C C . PHE A 1 117 ? 0.717 -1.573 10.664 1 93.38 117 PHE A C 1
ATOM 942 O O . PHE A 1 117 ? 1.701 -0.842 10.797 1 93.38 117 PHE A O 1
ATOM 949 N N . TRP A 1 118 ? 0.145 -2.326 11.555 1 88.5 118 TRP A N 1
ATOM 950 C CA . TRP A 1 118 ? 0.705 -2.389 12.906 1 88.5 118 TRP A CA 1
ATOM 951 C C . TRP A 1 118 ? 1.235 -3.785 13.211 1 88.5 118 TRP A C 1
ATOM 953 O O . TRP A 1 118 ? 0.673 -4.781 12.75 1 88.5 118 TRP A O 1
ATOM 963 N N . PRO A 1 119 ? 2.377 -3.932 13.898 1 82.81 119 PRO A N 1
ATOM 964 C CA . PRO A 1 119 ? 3.053 -5.219 14.094 1 82.81 119 PRO A CA 1
ATOM 965 C C . PRO A 1 119 ? 2.154 -6.266 14.742 1 82.81 119 PRO A C 1
ATOM 967 O O . PRO A 1 119 ? 2.287 -7.457 14.461 1 82.81 119 PRO A O 1
ATOM 970 N N . ASP A 1 120 ? 1.24 -6 15.609 1 74.44 120 ASP A N 1
ATOM 971 C CA . ASP A 1 120 ? 0.547 -6.996 16.422 1 74.44 120 ASP A CA 1
ATOM 972 C C . ASP A 1 120 ? -0.864 -7.25 15.891 1 74.44 120 ASP A C 1
ATOM 974 O O . ASP A 1 120 ? -1.677 -7.891 16.562 1 74.44 120 ASP A O 1
ATOM 978 N N . LYS A 1 121 ? -1 -6.832 14.711 1 72.5 121 LYS A N 1
ATOM 979 C CA . LYS A 1 121 ? -2.312 -7.113 14.141 1 72.5 121 LYS A CA 1
ATOM 980 C C . LYS A 1 121 ? -2.238 -8.266 13.141 1 72.5 121 LYS A C 1
ATOM 982 O O . LYS A 1 121 ? -1.206 -8.477 12.5 1 72.5 121 LYS A O 1
ATOM 987 N N . ASP A 1 122 ? -3.227 -9.148 13.195 1 67.69 122 ASP A N 1
ATOM 988 C CA . ASP A 1 122 ? -3.283 -10.219 12.203 1 67.69 122 ASP A CA 1
ATOM 989 C C . ASP A 1 122 ? -3.883 -9.727 10.891 1 67.69 122 ASP A C 1
ATOM 991 O O . ASP A 1 122 ? -5.047 -9.32 10.844 1 67.69 122 ASP A O 1
ATOM 995 N N . TYR A 1 123 ? -3.002 -9.656 9.922 1 66.94 123 TYR A N 1
ATOM 996 C CA . TYR A 1 123 ? -3.428 -9.164 8.609 1 66.94 123 TYR A CA 1
ATOM 997 C C . TYR A 1 123 ? -3.674 -10.32 7.652 1 66.94 123 TYR A C 1
ATOM 999 O O . TYR A 1 123 ? -3.861 -10.109 6.449 1 66.94 123 TYR A O 1
ATOM 1007 N N . ARG A 1 124 ? -3.633 -11.5 8.102 1 65.12 124 ARG A N 1
ATOM 1008 C CA . ARG A 1 124 ? -3.848 -12.656 7.23 1 65.12 124 ARG A CA 1
ATOM 1009 C C . ARG A 1 124 ? -5.336 -12.953 7.074 1 65.12 124 ARG A C 1
ATOM 1011 O O . ARG A 1 124 ? -6.145 -12.547 7.906 1 65.12 124 ARG A O 1
ATOM 1018 N N . ALA A 1 125 ? -5.5 -13.594 5.883 1 65.25 125 ALA A N 1
ATOM 1019 C CA . ALA A 1 125 ? -6.875 -14.008 5.617 1 65.25 125 ALA A CA 1
ATOM 1020 C C . ALA A 1 125 ? -7.348 -15.031 6.645 1 65.25 125 ALA A C 1
ATOM 1022 O O . ALA A 1 125 ? -6.578 -15.891 7.074 1 65.25 125 ALA A O 1
ATOM 1023 N N . GLU A 1 126 ? -8.578 -14.766 7.238 1 63.69 126 GLU A N 1
ATOM 1024 C CA . GLU A 1 126 ? -9.156 -15.82 8.062 1 63.69 126 GLU A CA 1
ATOM 1025 C C . GLU A 1 126 ? -9.367 -17.094 7.258 1 63.69 126 GLU A C 1
ATOM 1027 O O . GLU A 1 126 ? -9.695 -17.047 6.07 1 63.69 126 GLU A O 1
ATOM 1032 N N . PRO A 1 127 ? -8.875 -18.25 7.879 1 61.25 127 PRO A N 1
ATOM 1033 C CA . PRO A 1 127 ? -9.086 -19.516 7.176 1 61.25 127 PRO A CA 1
ATOM 1034 C C . PRO A 1 127 ? -10.516 -19.656 6.641 1 61.25 127 PRO A C 1
ATOM 1036 O O . PRO A 1 127 ? -11.469 -19.234 7.301 1 61.25 127 PRO A O 1
ATOM 1039 N N . ARG A 1 128 ? -10.594 -19.938 5.328 1 52.88 128 ARG A N 1
ATOM 1040 C CA . ARG A 1 128 ? -11.898 -20.219 4.742 1 52.88 128 ARG A CA 1
ATOM 1041 C C . ARG A 1 128 ? -12.383 -21.609 5.141 1 52.88 128 ARG A C 1
ATOM 1043 O O . ARG A 1 128 ? -11.578 -22.516 5.375 1 52.88 128 ARG A O 1
ATOM 1050 N N . MET B 1 1 ? 10.297 -1.566 -18.609 1 95.31 1 MET B N 1
ATOM 1051 C CA . MET B 1 1 ? 8.992 -2.043 -18.156 1 95.31 1 MET B CA 1
ATOM 1052 C C . MET B 1 1 ? 7.902 -1.031 -18.484 1 95.31 1 MET B C 1
ATOM 1054 O O . MET B 1 1 ? 8.117 0.177 -18.391 1 95.31 1 MET B O 1
ATOM 1058 N N . ASN B 1 2 ? 6.742 -1.545 -19 1 98.12 2 ASN B N 1
ATOM 1059 C CA . ASN B 1 2 ? 5.566 -0.711 -19.219 1 98.12 2 ASN B CA 1
ATOM 1060 C C . ASN B 1 2 ? 4.305 -1.364 -18.672 1 98.12 2 ASN B C 1
ATOM 1062 O O . ASN B 1 2 ? 4.34 -2.504 -18.203 1 98.12 2 ASN B O 1
ATOM 1066 N N . TRP B 1 3 ? 3.209 -0.598 -18.719 1 98.38 3 TRP B N 1
ATOM 1067 C CA . TRP B 1 3 ? 1.994 -1.057 -18.047 1 98.38 3 TRP B CA 1
ATOM 1068 C C . TRP B 1 3 ? 1.423 -2.285 -18.75 1 98.38 3 TRP B C 1
ATOM 1070 O O . TRP B 1 3 ? 0.822 -3.15 -18.109 1 98.38 3 TRP B O 1
ATOM 1080 N N . GLU B 1 4 ? 1.554 -2.396 -19.984 1 98.25 4 GLU B N 1
ATOM 1081 C CA . GLU B 1 4 ? 1.092 -3.594 -20.672 1 98.25 4 GLU B CA 1
ATOM 1082 C C . GLU B 1 4 ? 1.74 -4.852 -20.109 1 98.25 4 GLU B C 1
ATOM 1084 O O . GLU B 1 4 ? 1.057 -5.84 -19.828 1 98.25 4 GLU B O 1
ATOM 1089 N N . ARG B 1 5 ? 3.01 -4.816 -19.906 1 98.38 5 ARG B N 1
ATOM 1090 C CA . ARG B 1 5 ? 3.762 -5.938 -19.344 1 98.38 5 ARG B CA 1
ATOM 1091 C C . ARG B 1 5 ? 3.385 -6.188 -17.891 1 98.38 5 ARG B C 1
ATOM 1093 O O . ARG B 1 5 ? 3.275 -7.336 -17.469 1 98.38 5 ARG B O 1
ATOM 1100 N N . VAL B 1 6 ? 3.234 -5.137 -17.125 1 98.75 6 VAL B N 1
ATOM 1101 C CA . VAL B 1 6 ? 2.85 -5.266 -15.727 1 98.75 6 VAL B CA 1
ATOM 1102 C C . VAL B 1 6 ? 1.501 -5.977 -15.625 1 98.75 6 VAL B C 1
ATOM 1104 O O . VAL B 1 6 ? 1.349 -6.926 -14.852 1 98.75 6 VAL B O 1
ATOM 1107 N N . LEU B 1 7 ? 0.553 -5.52 -16.438 1 98.38 7 LEU B N 1
ATOM 1108 C CA . LEU B 1 7 ? -0.798 -6.062 -16.359 1 98.38 7 LEU B CA 1
ATOM 1109 C C . LEU B 1 7 ? -0.849 -7.48 -16.906 1 98.38 7 LEU B C 1
ATOM 1111 O O . LEU B 1 7 ? -1.638 -8.305 -16.453 1 98.38 7 LEU B O 1
ATOM 1115 N N . GL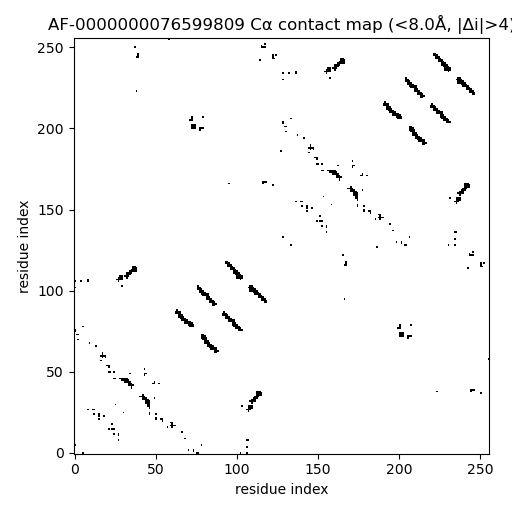U B 1 8 ? -0.008 -7.734 -17.859 1 98.31 8 GLU B N 1
ATOM 1116 C CA . GLU B 1 8 ? 0.156 -9.117 -18.297 1 98.31 8 GLU B CA 1
ATOM 1117 C C . GLU B 1 8 ? 0.645 -10 -17.156 1 98.31 8 GLU B C 1
ATOM 1119 O O . GLU B 1 8 ? 0.173 -11.133 -16.984 1 98.31 8 GLU B O 1
ATOM 1124 N N . TRP B 1 9 ? 1.582 -9.523 -16.391 1 98.75 9 TRP B N 1
ATOM 1125 C CA . TRP B 1 9 ? 2.072 -10.273 -15.242 1 98.75 9 TRP B CA 1
ATOM 1126 C C . TRP B 1 9 ? 0.958 -10.492 -14.219 1 98.75 9 TRP B C 1
ATOM 1128 O O . TRP B 1 9 ? 0.818 -11.594 -13.68 1 98.75 9 TRP B O 1
ATOM 1138 N N . VAL B 1 10 ? 0.183 -9.469 -13.93 1 98.75 10 VAL B N 1
ATOM 1139 C CA . VAL B 1 10 ? -0.937 -9.602 -13 1 98.75 10 VAL B C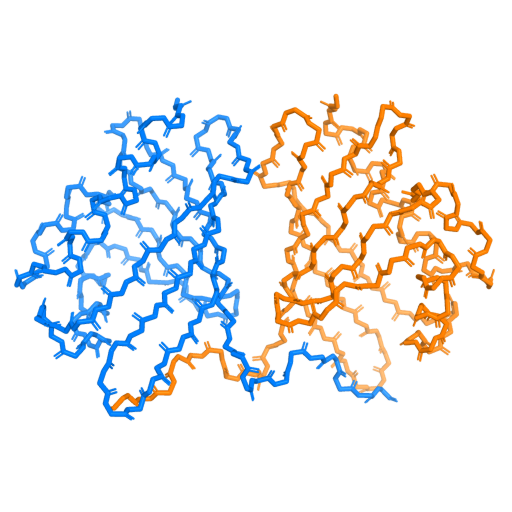A 1
ATOM 1140 C C . VAL B 1 10 ? -1.88 -10.703 -13.484 1 98.75 10 VAL B C 1
ATOM 1142 O O . VAL B 1 10 ? -2.342 -11.523 -12.695 1 98.75 10 VAL B O 1
ATOM 1145 N N . GLY B 1 11 ? -2.16 -10.672 -14.797 1 98.31 11 GLY B N 1
ATOM 1146 C CA . GLY B 1 11 ? -2.955 -11.742 -15.367 1 98.31 11 GLY B CA 1
ATOM 1147 C C . GLY B 1 11 ? -2.314 -13.109 -15.203 1 98.31 11 GLY B C 1
ATOM 1148 O O . GLY B 1 11 ? -3.008 -14.102 -14.992 1 98.31 11 GLY B O 1
ATOM 1149 N N . GLY B 1 12 ? -1.027 -13.219 -15.383 1 98.31 12 GLY B N 1
ATOM 1150 C CA . GLY B 1 12 ? -0.292 -14.453 -15.141 1 98.31 12 GLY B CA 1
ATOM 1151 C C . GLY B 1 12 ? -0.401 -14.938 -13.711 1 98.31 12 GLY B C 1
ATOM 1152 O O . GLY B 1 12 ? -0.51 -16.141 -13.461 1 98.31 12 GLY B O 1
ATOM 1153 N N . TYR B 1 13 ? -0.318 -14.031 -12.797 1 98.31 13 TYR B N 1
ATOM 1154 C CA . TYR B 1 13 ? -0.496 -14.352 -11.383 1 98.31 13 TYR B CA 1
ATOM 1155 C C . TYR B 1 13 ? -1.861 -14.984 -11.141 1 98.31 13 TYR B C 1
ATOM 1157 O O . TYR B 1 13 ? -1.961 -16.016 -10.484 1 98.31 13 TYR B O 1
ATOM 1165 N N . GLU B 1 14 ? -2.883 -14.336 -11.641 1 97.19 14 GLU B N 1
ATOM 1166 C CA . GLU B 1 14 ? -4.23 -14.875 -11.5 1 97.19 14 GLU B CA 1
ATOM 1167 C C . GLU B 1 14 ? -4.34 -16.266 -12.125 1 97.19 14 GLU B C 1
ATOM 1169 O O . GLU B 1 14 ? -4.906 -17.172 -11.523 1 97.19 14 GLU B O 1
ATOM 1174 N N . ARG B 1 15 ? -3.842 -16.406 -13.281 1 96.69 15 ARG B N 1
ATOM 1175 C CA . ARG B 1 15 ? -3.863 -17.703 -13.953 1 96.69 15 ARG B CA 1
ATOM 1176 C C . ARG B 1 15 ? -3.143 -18.766 -13.125 1 96.69 15 ARG B C 1
ATOM 1178 O O . ARG B 1 15 ? -3.609 -19.906 -13.016 1 96.69 15 ARG B O 1
ATOM 1185 N N . ALA B 1 16 ? -2.012 -18.359 -12.594 1 96.5 16 ALA B N 1
ATOM 1186 C CA . ALA B 1 16 ? -1.255 -19.281 -11.758 1 96.5 16 ALA B CA 1
ATOM 1187 C C . ALA B 1 16 ? -2.084 -19.75 -10.562 1 96.5 16 ALA B C 1
ATOM 1189 O O . ALA B 1 16 ? -2.096 -20.938 -10.234 1 96.5 16 ALA B O 1
ATOM 1190 N N . TRP B 1 17 ? -2.773 -18.812 -9.992 1 94.5 17 TRP B N 1
ATOM 1191 C CA . TRP B 1 17 ? -3.596 -19.125 -8.828 1 94.5 17 TRP B CA 1
ATOM 1192 C C . TRP B 1 17 ? -4.688 -20.125 -9.195 1 94.5 17 TRP B C 1
ATOM 1194 O O . TRP B 1 17 ? -5.117 -20.922 -8.359 1 94.5 17 TRP B O 1
ATOM 1204 N N . ARG B 1 18 ? -5.074 -20.234 -10.445 1 93.88 18 ARG B N 1
ATOM 1205 C CA . ARG B 1 18 ? -6.152 -21.078 -10.938 1 93.88 18 ARG B CA 1
ATOM 1206 C C . ARG B 1 18 ? -5.602 -22.359 -11.547 1 93.88 18 ARG B C 1
ATOM 1208 O O . ARG B 1 18 ? -6.355 -23.172 -12.086 1 93.88 18 ARG B O 1
ATOM 1215 N N . THR B 1 19 ? -4.34 -22.531 -11.508 1 95.25 19 THR B N 1
ATOM 1216 C CA . THR B 1 19 ? -3.689 -23.672 -12.148 1 95.25 19 THR B CA 1
ATOM 1217 C C . THR B 1 19 ? -3.277 -24.719 -11.109 1 95.25 19 THR B C 1
ATOM 1219 O O . THR B 1 19 ? -2.699 -24.375 -10.078 1 95.25 19 THR B O 1
ATOM 1222 N N . PRO B 1 20 ? -3.617 -26.047 -11.359 1 94.5 20 PRO B N 1
ATOM 1223 C CA . PRO B 1 20 ? -3.139 -27.078 -10.445 1 94.5 20 PRO B CA 1
ATOM 1224 C C . PRO B 1 20 ? -1.615 -27.125 -10.344 1 94.5 20 PRO B C 1
ATOM 1226 O O . PRO B 1 20 ? -0.922 -27.016 -11.359 1 94.5 20 PRO B O 1
ATOM 1229 N N . GLY B 1 21 ? -1.162 -27.297 -9.125 1 94.5 21 GLY B N 1
ATOM 1230 C CA . GLY B 1 21 ? 0.272 -27.375 -8.891 1 94.5 21 GLY B CA 1
ATOM 1231 C C . GLY B 1 21 ? 0.937 -26.016 -8.852 1 94.5 21 GLY B C 1
ATOM 1232 O O . GLY B 1 21 ? 0.256 -24.984 -8.812 1 94.5 21 GLY B O 1
ATOM 1233 N N . VAL B 1 22 ? 2.312 -25.953 -8.789 1 95.94 22 VAL B N 1
ATOM 1234 C CA . VAL B 1 22 ? 3.004 -24.688 -8.602 1 95.94 22 VAL B CA 1
ATOM 1235 C C . VAL B 1 22 ? 4.09 -24.516 -9.664 1 95.94 22 VAL B C 1
ATOM 1237 O O . VAL B 1 22 ? 4.867 -23.562 -9.633 1 95.94 22 VAL B O 1
ATOM 1240 N N . ASP B 1 23 ? 4.156 -25.359 -10.656 1 96.25 23 ASP B N 1
ATOM 1241 C CA . ASP B 1 23 ? 5.18 -25.281 -11.695 1 96.25 23 ASP B CA 1
ATOM 1242 C C . ASP B 1 23 ? 5.051 -23.984 -12.484 1 96.25 23 ASP B C 1
ATOM 1244 O O . ASP B 1 23 ? 6.051 -23.422 -12.938 1 96.25 23 ASP B O 1
ATOM 1248 N N . VAL B 1 24 ? 3.854 -23.547 -12.695 1 96.88 24 VAL B N 1
ATOM 1249 C CA . VAL B 1 24 ? 3.561 -22.375 -13.5 1 96.88 24 VAL B CA 1
ATOM 1250 C C . VAL B 1 24 ? 4.164 -21.125 -12.844 1 96.88 24 VAL B C 1
ATOM 1252 O O . VAL B 1 24 ? 4.348 -20.109 -13.5 1 96.88 24 VAL B O 1
ATOM 1255 N N . LEU B 1 25 ? 4.547 -21.125 -11.555 1 98.12 25 LEU B N 1
ATOM 1256 C CA . LEU B 1 25 ? 5.125 -19.984 -10.852 1 98.12 25 LEU B CA 1
ATOM 1257 C C . LEU B 1 25 ? 6.457 -19.578 -11.477 1 98.12 25 LEU B C 1
ATOM 1259 O O . LEU B 1 25 ? 6.836 -18.406 -11.445 1 98.12 25 LEU B O 1
ATOM 1263 N N . ALA B 1 26 ? 7.078 -20.516 -12.078 1 98.19 26 ALA B N 1
ATOM 1264 C CA . ALA B 1 26 ? 8.367 -20.25 -12.711 1 98.19 26 ALA B CA 1
ATOM 1265 C C . ALA B 1 26 ? 8.203 -19.312 -13.906 1 98.19 26 ALA B C 1
ATOM 1267 O O . ALA B 1 26 ? 9.18 -18.734 -14.391 1 98.19 26 ALA B O 1
ATOM 1268 N N . GLU B 1 27 ? 7.02 -19.172 -14.398 1 98.06 27 GLU B N 1
ATOM 1269 C CA . GLU B 1 27 ? 6.746 -18.281 -15.523 1 98.06 27 GLU B CA 1
ATOM 1270 C C . GLU B 1 27 ? 6.621 -16.828 -15.07 1 98.06 27 GLU B C 1
ATOM 1272 O O . GLU B 1 27 ? 6.719 -15.906 -15.883 1 98.06 27 GLU B O 1
ATOM 1277 N N . ILE B 1 28 ? 6.461 -16.625 -13.719 1 98.75 28 ILE B N 1
ATOM 1278 C CA . ILE B 1 28 ? 6.133 -15.25 -13.336 1 98.75 28 ILE B CA 1
ATOM 1279 C C . ILE B 1 28 ? 7.066 -14.789 -12.219 1 98.75 28 ILE B C 1
ATOM 1281 O O . ILE B 1 28 ? 7.16 -13.594 -11.93 1 98.75 28 ILE B O 1
ATOM 1285 N N . PHE B 1 29 ? 7.785 -15.695 -11.617 1 98.88 29 PHE B N 1
ATOM 1286 C CA . PHE B 1 29 ? 8.758 -15.352 -10.594 1 98.88 29 PHE B CA 1
ATOM 1287 C C . PHE B 1 29 ? 10.156 -15.836 -10.984 1 98.88 29 PHE B C 1
ATOM 1289 O O . PHE B 1 29 ? 10.297 -16.859 -11.656 1 98.88 29 PHE B O 1
ATOM 1296 N N . THR B 1 30 ? 11.156 -15.07 -10.578 1 98.81 30 THR B N 1
ATOM 1297 C CA . THR B 1 30 ? 12.523 -15.555 -10.711 1 98.81 30 THR B CA 1
ATOM 1298 C C . THR B 1 30 ? 12.805 -16.656 -9.688 1 98.81 30 THR B C 1
ATOM 1300 O O . THR B 1 30 ? 12.07 -16.797 -8.703 1 98.81 30 THR B O 1
ATOM 1303 N N . LEU B 1 31 ? 13.859 -17.391 -9.852 1 98.19 31 LEU B N 1
ATOM 1304 C CA . LEU B 1 31 ? 14.211 -18.516 -9 1 98.19 31 LEU B CA 1
ATOM 1305 C C . LEU B 1 31 ? 14.461 -18.062 -7.566 1 98.19 31 LEU B C 1
ATOM 1307 O O . LEU B 1 31 ? 14.109 -18.766 -6.617 1 98.19 31 LEU B O 1
ATOM 1311 N N . ASP B 1 32 ? 14.969 -16.859 -7.418 1 98.38 32 ASP B N 1
ATOM 1312 C CA . ASP B 1 32 ? 15.344 -16.359 -6.102 1 98.38 32 ASP B CA 1
ATOM 1313 C C . ASP B 1 32 ? 14.383 -15.258 -5.641 1 98.38 32 ASP B C 1
ATOM 1315 O O . ASP B 1 32 ? 14.734 -14.414 -4.816 1 98.38 32 ASP B O 1
ATOM 1319 N N . ALA B 1 33 ? 13.211 -15.227 -6.215 1 98.88 33 ALA B N 1
ATOM 1320 C CA . ALA B 1 33 ? 12.242 -14.172 -5.91 1 98.88 33 ALA B CA 1
ATOM 1321 C C . ALA B 1 33 ? 11.93 -14.133 -4.418 1 98.88 33 ALA B C 1
ATOM 1323 O O . ALA B 1 33 ? 12.023 -15.148 -3.729 1 98.88 33 ALA B O 1
ATOM 1324 N N . THR B 1 34 ? 11.625 -12.969 -3.918 1 98.88 34 THR B N 1
ATOM 1325 C CA . THR B 1 34 ? 11.102 -12.781 -2.568 1 98.88 34 THR B CA 1
ATOM 1326 C C . THR B 1 34 ? 9.625 -12.422 -2.607 1 98.88 34 THR B C 1
ATOM 1328 O O . THR B 1 34 ? 9.18 -11.688 -3.494 1 98.88 34 THR B O 1
ATOM 1331 N N . TYR B 1 35 ? 8.875 -13 -1.684 1 98.69 35 TYR B N 1
ATOM 1332 C CA . TYR B 1 35 ? 7.43 -12.836 -1.537 1 98.69 35 TYR B CA 1
ATOM 1333 C C . TYR B 1 35 ? 7.07 -12.438 -0.111 1 98.69 35 TYR B C 1
ATOM 1335 O O . TYR B 1 35 ? 7.113 -13.266 0.801 1 98.69 35 TYR B O 1
ATOM 1343 N N . GLN B 1 36 ? 6.727 -11.18 0.045 1 97.88 36 GLN B N 1
ATOM 1344 C CA . GLN B 1 36 ? 6.328 -10.68 1.357 1 97.88 36 GLN B CA 1
ATOM 1345 C C . GLN B 1 36 ? 4.812 -10.508 1.44 1 97.88 36 GLN B C 1
ATOM 1347 O O . GLN B 1 36 ? 4.254 -9.602 0.818 1 97.88 36 GLN B O 1
ATOM 1352 N N . GLN B 1 37 ? 4.191 -11.25 2.281 1 95.44 37 GLN B N 1
ATOM 1353 C CA . GLN B 1 37 ? 2.736 -11.367 2.283 1 95.44 37 GLN B CA 1
ATOM 1354 C C . GLN B 1 37 ? 2.092 -10.227 3.062 1 95.44 37 GLN B C 1
ATOM 1356 O O . GLN B 1 37 ? 0.889 -9.984 2.945 1 95.44 37 GLN B O 1
ATOM 1361 N N . ALA B 1 38 ? 2.93 -9.578 3.873 1 94.06 38 ALA B N 1
ATOM 1362 C CA . ALA B 1 38 ? 2.537 -8.391 4.629 1 94.06 38 ALA B CA 1
ATOM 1363 C C . ALA B 1 38 ? 3.758 -7.672 5.191 1 94.06 38 ALA B C 1
ATOM 1365 O O . ALA B 1 38 ? 4.832 -8.266 5.324 1 94.06 38 ALA B O 1
ATOM 1366 N N . PRO B 1 39 ? 3.664 -6.387 5.488 1 93.62 39 PRO B N 1
ATOM 1367 C CA . PRO B 1 39 ? 4.828 -5.582 5.863 1 93.62 39 PRO B CA 1
ATOM 1368 C C . PRO B 1 39 ? 5.578 -6.148 7.066 1 93.62 39 PRO B C 1
ATOM 1370 O O . PRO B 1 39 ? 6.789 -5.965 7.188 1 93.62 39 PRO B O 1
ATOM 1373 N N . TYR B 1 40 ? 4.961 -6.84 7.992 1 92.81 40 TYR B N 1
ATOM 1374 C CA . TYR B 1 40 ? 5.656 -7.293 9.188 1 92.81 40 TYR B CA 1
ATOM 1375 C C . TYR B 1 40 ? 5.945 -8.789 9.125 1 92.81 40 TYR B C 1
ATOM 1377 O O . TYR B 1 40 ? 6.473 -9.367 10.07 1 92.81 40 TYR B O 1
ATOM 1385 N N . LEU B 1 41 ? 5.629 -9.414 8.086 1 93.25 41 LEU B N 1
ATOM 1386 C CA . LEU B 1 41 ? 5.957 -10.82 7.914 1 93.25 41 LEU B CA 1
ATOM 1387 C C . LEU B 1 41 ? 7.297 -10.984 7.199 1 93.25 41 LEU B C 1
ATOM 1389 O O . LEU B 1 41 ? 7.605 -10.227 6.277 1 93.25 41 LEU B O 1
ATOM 1393 N N . GLU B 1 42 ? 8.008 -11.922 7.605 1 94.81 42 GLU B N 1
ATOM 1394 C CA . GLU B 1 42 ? 9.234 -12.258 6.895 1 94.81 42 GLU B CA 1
ATOM 1395 C C . GLU B 1 42 ? 8.938 -12.742 5.477 1 94.81 42 GLU B C 1
ATOM 1397 O O . GLU B 1 42 ? 8.031 -13.547 5.273 1 94.81 42 GLU B O 1
ATOM 1402 N N . PRO B 1 43 ? 9.695 -12.242 4.547 1 97.88 43 PRO B N 1
ATOM 1403 C CA . PRO B 1 43 ? 9.453 -12.711 3.18 1 97.88 43 PRO B CA 1
ATOM 1404 C C . PRO B 1 43 ? 9.781 -14.188 2.992 1 97.88 43 PRO B C 1
ATOM 1406 O O . PRO B 1 43 ? 10.734 -14.688 3.594 1 97.88 43 PRO B O 1
ATOM 1409 N N . VAL B 1 44 ? 8.977 -14.812 2.18 1 98.5 44 VAL B N 1
ATOM 1410 C CA . VAL B 1 44 ? 9.32 -16.125 1.636 1 98.5 44 VAL B CA 1
ATOM 1411 C C . VAL B 1 44 ? 10.312 -15.969 0.491 1 98.5 44 VAL B C 1
ATOM 1413 O O . VAL B 1 44 ? 10.133 -15.125 -0.392 1 98.5 44 VAL B O 1
ATOM 1416 N N . VAL B 1 45 ? 11.359 -16.828 0.47 1 98.81 45 VAL B N 1
ATOM 1417 C CA . VAL B 1 45 ? 12.43 -16.609 -0.496 1 98.81 45 VAL B CA 1
ATOM 1418 C C . VAL B 1 45 ? 12.609 -17.859 -1.353 1 98.81 45 VAL B C 1
ATOM 1420 O O . VAL B 1 45 ? 12.805 -18.953 -0.825 1 98.81 45 VAL B O 1
ATOM 1423 N N . GLY B 1 46 ? 12.57 -17.594 -2.639 1 98.75 46 GLY B N 1
ATOM 1424 C CA . GLY B 1 46 ? 12.844 -18.688 -3.57 1 98.75 46 GLY B CA 1
ATOM 1425 C C . GLY B 1 46 ? 11.586 -19.344 -4.098 1 98.75 46 GLY B C 1
ATOM 1426 O O . GLY B 1 46 ? 10.609 -19.5 -3.365 1 98.75 46 GLY B O 1
ATOM 1427 N N . LEU B 1 47 ? 11.719 -19.781 -5.316 1 98.12 47 LEU B N 1
ATOM 1428 C CA . LEU B 1 47 ? 10.57 -20.312 -6.039 1 98.12 47 LEU B CA 1
ATOM 1429 C C . LEU B 1 47 ? 10.008 -21.547 -5.328 1 98.12 47 LEU B C 1
ATOM 1431 O O . LEU B 1 47 ? 8.789 -21.688 -5.215 1 98.12 47 LEU B O 1
ATOM 1435 N N . ASP B 1 48 ? 10.82 -22.422 -4.828 1 97.75 48 ASP B N 1
ATOM 1436 C CA . ASP B 1 48 ? 10.359 -23.625 -4.137 1 97.75 48 ASP B CA 1
ATOM 1437 C C . ASP B 1 48 ? 9.562 -23.266 -2.887 1 97.75 48 ASP B C 1
ATOM 1439 O O . ASP B 1 48 ? 8.477 -23.812 -2.664 1 97.75 48 ASP B O 1
ATOM 1443 N N . ALA B 1 49 ? 10.094 -22.391 -2.127 1 98.56 49 ALA B N 1
ATOM 1444 C CA . ALA B 1 49 ? 9.422 -21.969 -0.901 1 98.56 49 ALA B CA 1
ATOM 1445 C C . ALA B 1 49 ? 8.117 -21.234 -1.212 1 98.56 49 ALA B C 1
ATOM 1447 O O . ALA B 1 49 ? 7.113 -21.422 -0.524 1 98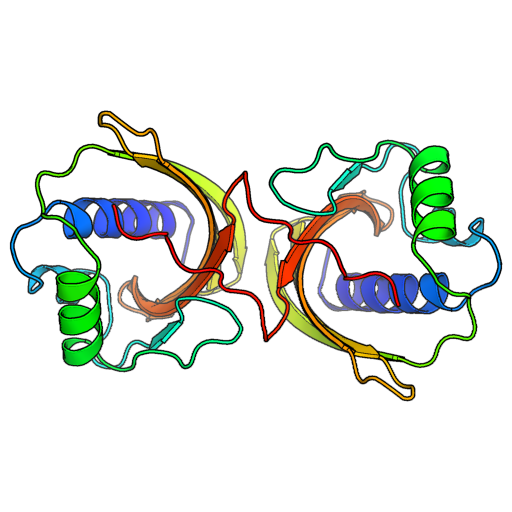.56 49 ALA B O 1
ATOM 1448 N N . ILE B 1 50 ? 8.133 -20.391 -2.195 1 98.5 50 ILE B N 1
ATOM 1449 C CA . ILE B 1 50 ? 6.938 -19.672 -2.617 1 98.5 50 ILE B CA 1
ATOM 1450 C C . ILE B 1 50 ? 5.871 -20.672 -3.066 1 98.5 50 ILE B C 1
ATOM 1452 O O . ILE B 1 50 ? 4.695 -20.516 -2.73 1 98.5 50 ILE B O 1
ATOM 1456 N N . GLY B 1 51 ? 6.312 -21.641 -3.795 1 97.19 51 GLY B N 1
ATOM 1457 C CA . GLY B 1 51 ? 5.387 -22.688 -4.195 1 97.19 51 GLY B CA 1
ATOM 1458 C C . GLY B 1 51 ? 4.738 -23.391 -3.018 1 97.19 51 GLY B C 1
ATOM 1459 O O . GLY B 1 51 ? 3.521 -23.609 -3.004 1 97.19 51 GLY B O 1
ATOM 1460 N N . ARG B 1 52 ? 5.48 -23.781 -2.02 1 96.69 52 ARG B N 1
ATOM 1461 C CA . ARG B 1 52 ? 4.953 -24.438 -0.827 1 96.69 52 ARG B CA 1
ATOM 1462 C C . ARG B 1 52 ? 3.965 -23.531 -0.095 1 96.69 52 ARG B C 1
ATOM 1464 O O . ARG B 1 52 ? 2.912 -24 0.354 1 96.69 52 ARG B O 1
ATOM 1471 N N . MET B 1 53 ? 4.348 -22.312 0.046 1 95.75 53 MET B N 1
ATOM 1472 C CA . MET B 1 53 ? 3.469 -21.344 0.686 1 95.75 53 MET B CA 1
ATOM 1473 C C . MET B 1 53 ? 2.137 -21.25 -0.053 1 95.75 53 MET B C 1
ATOM 1475 O O . MET B 1 53 ? 1.074 -21.25 0.571 1 95.75 53 MET B O 1
ATOM 1479 N N . TRP B 1 54 ? 2.168 -21.141 -1.381 1 93.81 54 TRP B N 1
ATOM 1480 C CA . TRP B 1 54 ? 0.962 -21.062 -2.199 1 93.81 54 TRP B CA 1
ATOM 1481 C C . TRP B 1 54 ? 0.071 -22.281 -1.965 1 93.81 54 TRP B C 1
ATOM 1483 O O . TRP B 1 54 ? -1.139 -22.141 -1.769 1 93.81 54 TRP B O 1
ATOM 1493 N N . GLU B 1 55 ? 0.639 -23.422 -1.971 1 91.81 55 GLU B N 1
ATOM 1494 C CA . GLU B 1 55 ? -0.126 -24.641 -1.79 1 91.81 55 GLU B CA 1
ATOM 1495 C C . GLU B 1 55 ? -0.78 -24.688 -0.412 1 91.81 55 GLU B C 1
ATOM 1497 O O . GLU B 1 55 ? -1.9 -25.188 -0.267 1 91.81 55 GLU B O 1
ATOM 1502 N N . ALA B 1 56 ? -0.129 -24.156 0.485 1 90.12 56 ALA B N 1
ATOM 1503 C CA . ALA B 1 56 ? -0.639 -24.172 1.854 1 90.12 56 ALA B CA 1
ATOM 1504 C C . ALA B 1 56 ? -1.778 -23.172 2.025 1 90.12 56 ALA B C 1
ATOM 1506 O O . ALA B 1 56 ? -2.662 -23.375 2.863 1 90.12 56 ALA B O 1
ATOM 1507 N N . GLU B 1 57 ? -1.844 -22.141 1.249 1 86.69 57 GLU B N 1
ATOM 1508 C CA . GLU B 1 57 ? -2.756 -21.031 1.513 1 86.69 57 GLU B CA 1
ATOM 1509 C C . GLU B 1 57 ? -3.969 -21.078 0.587 1 86.69 57 GLU B C 1
ATOM 1511 O O . GLU B 1 57 ? -5.012 -20.5 0.891 1 86.69 57 GLU B O 1
ATOM 1516 N N . ARG B 1 58 ? -3.809 -21.703 -0.486 1 84.31 58 ARG B N 1
ATOM 1517 C CA . ARG B 1 58 ? -4.93 -21.766 -1.418 1 84.31 58 ARG B CA 1
ATOM 1518 C C . ARG B 1 58 ? -5.859 -22.922 -1.088 1 84.31 58 ARG B C 1
ATOM 1520 O O . ARG B 1 58 ? -5.406 -23.984 -0.67 1 84.31 58 ARG B O 1
ATOM 1527 N N . VAL B 1 59 ? -7.141 -22.734 -1.161 1 80 59 VAL B N 1
ATOM 1528 C CA . VAL B 1 59 ? -8.109 -23.812 -0.978 1 80 59 VAL B CA 1
ATOM 1529 C C . VAL B 1 59 ? -7.98 -24.828 -2.107 1 80 59 VAL B C 1
ATOM 1531 O O . VAL B 1 59 ? -8.016 -26.031 -1.869 1 80 59 VAL B O 1
ATOM 1534 N N . GLY B 1 60 ? -7.812 -24.391 -3.266 1 82.19 60 GLY B N 1
ATOM 1535 C CA . GLY B 1 60 ? -7.656 -25.203 -4.465 1 82.19 60 GLY B CA 1
ATOM 1536 C C . GLY B 1 60 ? -7.754 -24.391 -5.746 1 82.19 60 GLY B C 1
ATOM 1537 O O . GLY B 1 60 ? -8.25 -23.266 -5.734 1 82.19 60 GLY B O 1
ATOM 1538 N N . PRO B 1 61 ? -7.273 -24.938 -6.828 1 82.19 61 PRO B N 1
ATOM 1539 C CA . PRO B 1 61 ? -7.23 -24.203 -8.094 1 82.19 61 PRO B CA 1
ATOM 1540 C C . PRO B 1 61 ? -8.625 -23.906 -8.648 1 82.19 61 PRO B C 1
ATOM 1542 O O . PRO B 1 61 ? -8.773 -23.047 -9.523 1 82.19 61 PRO B O 1
ATOM 1545 N N . GLY B 1 62 ? -9.633 -24.516 -8.109 1 83.94 62 GLY B N 1
ATOM 1546 C CA . GLY B 1 62 ? -10.977 -24.328 -8.625 1 83.94 62 GLY B CA 1
ATOM 1547 C C . GLY B 1 62 ? -11.797 -23.328 -7.836 1 83.94 62 GLY B C 1
ATOM 1548 O O . GLY B 1 62 ? -12.953 -23.062 -8.172 1 83.94 62 GLY B O 1
ATOM 1549 N N . GLU B 1 63 ? -11.148 -22.781 -6.859 1 86.38 63 GLU B N 1
ATOM 1550 C CA . GLU B 1 63 ? -11.898 -21.812 -6.059 1 86.38 63 GLU B CA 1
ATOM 1551 C C . GLU B 1 63 ? -12.359 -20.641 -6.91 1 86.38 63 GLU B C 1
ATOM 1553 O O . GLU B 1 63 ? -11.586 -20.094 -7.707 1 86.38 63 GLU B O 1
ATOM 1558 N N . GLU B 1 64 ? -13.586 -20.25 -6.676 1 88.62 64 GLU B N 1
ATOM 1559 C CA . GLU B 1 64 ? -14.141 -19.141 -7.438 1 88.62 64 GLU B CA 1
ATOM 1560 C C . GLU B 1 64 ? -13.797 -17.797 -6.797 1 88.62 64 GLU B C 1
ATOM 1562 O O . GLU B 1 64 ? -14 -17.609 -5.598 1 88.62 64 GLU B O 1
ATOM 1567 N N . PHE B 1 65 ? -13.242 -16.938 -7.609 1 92.31 65 PHE B N 1
ATOM 1568 C CA . PHE B 1 65 ? -12.984 -15.578 -7.164 1 92.31 65 PHE B CA 1
ATOM 1569 C C . PHE B 1 65 ? -12.898 -14.625 -8.359 1 92.31 65 PHE B C 1
ATOM 1571 O O . PHE B 1 65 ? -12.719 -15.07 -9.492 1 92.31 65 PHE B O 1
ATOM 1578 N N . ARG B 1 66 ? -13.094 -13.391 -8.047 1 94.5 66 ARG B N 1
ATOM 1579 C CA . ARG B 1 66 ? -12.891 -12.312 -9 1 94.5 66 ARG B CA 1
ATOM 1580 C C . ARG B 1 66 ? -11.758 -11.391 -8.539 1 94.5 66 ARG B C 1
ATOM 1582 O O . ARG B 1 66 ? -11.727 -10.969 -7.383 1 94.5 66 ARG B O 1
ATOM 1589 N N . LEU B 1 67 ? -10.836 -11.18 -9.445 1 96.88 67 LEU B N 1
ATOM 1590 C CA . LEU B 1 67 ? -9.719 -10.266 -9.188 1 96.88 67 LEU B CA 1
ATOM 1591 C C . LEU B 1 67 ? -9.766 -9.078 -10.148 1 96.88 67 LEU B C 1
ATOM 1593 O O . LEU B 1 67 ? -9.883 -9.258 -11.359 1 96.88 67 LEU B O 1
ATOM 1597 N N . THR B 1 68 ? -9.766 -7.871 -9.586 1 97.81 68 THR B N 1
ATOM 1598 C CA . THR B 1 68 ? -9.641 -6.648 -10.375 1 97.81 68 THR B CA 1
ATOM 1599 C C . THR B 1 68 ? -8.398 -5.867 -9.961 1 97.81 68 THR B C 1
ATOM 1601 O O . THR B 1 68 ? -8.055 -5.816 -8.773 1 97.81 68 THR B O 1
ATOM 1604 N N . SER B 1 69 ? -7.684 -5.34 -11 1 98.38 69 SER B N 1
ATOM 1605 C CA . SER B 1 69 ? -6.469 -4.578 -10.711 1 98.38 69 SER B CA 1
ATOM 1606 C C . SER B 1 69 ? -6.516 -3.201 -11.359 1 98.38 69 SER B C 1
ATOM 1608 O O . SER B 1 69 ? -7.184 -3.01 -12.383 1 98.38 69 SER B O 1
ATOM 1610 N N . SER B 1 70 ? -5.871 -2.252 -10.758 1 98.25 70 SER B N 1
ATOM 1611 C CA . SER B 1 70 ? -5.734 -0.907 -11.305 1 98.25 70 SER B CA 1
ATOM 1612 C C . SER B 1 70 ? -4.324 -0.364 -11.094 1 98.25 70 SER B C 1
ATOM 1614 O O . SER B 1 70 ? -3.736 -0.549 -10.023 1 98.25 70 SER B O 1
ATOM 1616 N N . PRO B 1 71 ? -3.832 0.313 -12.117 1 98.81 71 PRO B N 1
ATOM 1617 C CA . PRO B 1 71 ? -2.494 0.896 -12 1 98.81 71 PRO B CA 1
ATOM 1618 C C . PRO B 1 71 ? -2.436 2.029 -10.977 1 98.81 71 PRO B C 1
ATOM 1620 O O . PRO B 1 71 ? -3.383 2.811 -10.859 1 98.81 71 PRO B O 1
ATOM 1623 N N . VAL B 1 72 ? -1.31 2.105 -10.25 1 98.88 72 VAL B N 1
ATOM 1624 C CA . VAL B 1 72 ? -1.084 3.217 -9.328 1 98.88 72 VAL B CA 1
ATOM 1625 C C . VAL B 1 72 ? 0.119 4.035 -9.797 1 98.88 72 VAL B C 1
ATOM 1627 O O . VAL B 1 72 ? -0.003 5.23 -10.07 1 98.88 72 VAL B O 1
ATOM 1630 N N . ALA B 1 73 ? 1.26 3.367 -9.906 1 98.94 73 ALA B N 1
ATOM 1631 C CA . ALA B 1 73 ? 2.479 4.023 -10.367 1 98.94 73 ALA B CA 1
ATOM 1632 C C . ALA B 1 73 ? 3.486 3.006 -10.891 1 98.94 73 ALA B C 1
ATOM 1634 O O . ALA B 1 73 ? 3.639 1.924 -10.32 1 98.94 73 ALA B O 1
ATOM 1635 N N . LEU B 1 74 ? 4.137 3.32 -11.914 1 98.94 74 LEU B N 1
ATOM 1636 C CA . LEU B 1 74 ? 5.215 2.539 -12.516 1 98.94 74 LEU B CA 1
ATOM 1637 C C . LEU B 1 74 ? 6.461 3.395 -12.711 1 98.94 74 LEU B C 1
ATOM 1639 O O . LEU B 1 74 ? 6.402 4.449 -13.344 1 98.94 74 LEU B O 1
ATOM 1643 N N . GLU B 1 75 ? 7.543 2.994 -12.102 1 98.88 75 GLU B N 1
ATOM 1644 C CA . GLU B 1 75 ? 8.828 3.66 -12.273 1 98.88 75 GLU B CA 1
ATOM 1645 C C . GLU B 1 75 ? 9.953 2.648 -12.508 1 98.88 75 GLU B C 1
ATOM 1647 O O . GLU B 1 75 ? 10.273 1.856 -11.625 1 98.88 75 GLU B O 1
ATOM 1652 N N . GLY B 1 76 ? 10.602 2.732 -13.617 1 98.31 76 GLY B N 1
ATOM 1653 C CA . GLY B 1 76 ? 11.602 1.725 -13.945 1 98.31 76 GLY B CA 1
ATOM 1654 C C . GLY B 1 76 ? 11.039 0.314 -13.945 1 98.31 76 GLY B C 1
ATOM 1655 O O . GLY B 1 76 ? 10.109 0.013 -14.695 1 98.31 76 GLY B O 1
ATOM 1656 N N . ASP B 1 77 ? 11.539 -0.495 -13.047 1 98.69 77 ASP B N 1
ATOM 1657 C CA . ASP B 1 77 ? 11.148 -1.899 -12.977 1 98.69 77 ASP B CA 1
ATOM 1658 C C . ASP B 1 77 ? 10.227 -2.15 -11.789 1 98.69 77 ASP B C 1
ATOM 1660 O O . ASP B 1 77 ? 10 -3.301 -11.406 1 98.69 77 ASP B O 1
ATOM 1664 N N . THR B 1 78 ? 9.789 -1.109 -11.164 1 98.94 78 THR B N 1
ATOM 1665 C CA . THR B 1 78 ? 8.922 -1.231 -9.992 1 98.94 78 THR B CA 1
ATOM 1666 C C . THR B 1 78 ? 7.516 -0.727 -10.305 1 98.94 78 THR B C 1
ATOM 1668 O O . THR B 1 78 ? 7.344 0.408 -10.75 1 98.94 78 THR B O 1
ATOM 1671 N N . ALA B 1 79 ? 6.52 -1.606 -10.094 1 98.94 79 ALA B N 1
ATOM 1672 C CA . ALA B 1 79 ? 5.117 -1.251 -10.297 1 98.94 79 ALA B CA 1
ATOM 1673 C C . ALA B 1 79 ? 4.332 -1.372 -8.992 1 98.94 79 ALA B C 1
ATOM 1675 O O . ALA B 1 79 ? 4.559 -2.295 -8.203 1 98.94 79 ALA B O 1
ATOM 1676 N N . VAL B 1 80 ? 3.473 -0.44 -8.797 1 98.94 80 VAL B N 1
ATOM 1677 C CA . VAL B 1 80 ? 2.463 -0.538 -7.75 1 98.94 80 VAL B CA 1
ATOM 1678 C C . VAL B 1 80 ? 1.077 -0.664 -8.375 1 98.94 80 VAL B C 1
ATOM 1680 O O . VAL B 1 80 ? 0.702 0.137 -9.234 1 98.94 80 VAL B O 1
ATOM 1683 N N . VAL B 1 81 ? 0.366 -1.712 -7.945 1 98.94 81 VAL B N 1
ATOM 1684 C CA . VAL B 1 81 ? -0.958 -2.031 -8.469 1 98.94 81 VAL B CA 1
ATOM 1685 C C . VAL B 1 81 ? -1.942 -2.207 -7.316 1 98.94 81 VAL B C 1
ATOM 1687 O O . VAL B 1 81 ? -1.607 -2.805 -6.289 1 98.94 81 VAL B O 1
ATOM 1690 N N . ARG B 1 82 ? -3.131 -1.622 -7.41 1 98.69 82 ARG B N 1
ATOM 1691 C CA . ARG B 1 82 ? -4.234 -1.945 -6.512 1 98.69 82 ARG B CA 1
ATOM 1692 C C . ARG B 1 82 ? -4.984 -3.184 -6.992 1 98.69 82 ARG B C 1
ATOM 1694 O O . ARG B 1 82 ? -5.25 -3.334 -8.188 1 98.69 82 ARG B O 1
ATOM 1701 N N . VAL B 1 83 ? -5.277 -4.035 -6.051 1 98.31 83 VAL B N 1
ATOM 1702 C CA . VAL B 1 83 ? -5.977 -5.277 -6.375 1 98.31 83 VAL B CA 1
ATOM 1703 C C . VAL B 1 83 ? -7.16 -5.465 -5.43 1 98.31 83 VAL B C 1
ATOM 1705 O O . VAL B 1 83 ? -7.051 -5.219 -4.227 1 98.31 83 VAL B O 1
ATOM 1708 N N . GLU B 1 84 ? -8.281 -5.801 -5.973 1 97 84 GLU B N 1
ATOM 1709 C CA . GLU B 1 84 ? -9.445 -6.25 -5.211 1 97 84 GLU B CA 1
ATOM 1710 C C . GLU B 1 84 ? -9.805 -7.691 -5.555 1 97 84 GLU B C 1
ATOM 1712 O O . GLU B 1 84 ? -9.867 -8.062 -6.73 1 97 84 GLU B O 1
ATOM 1717 N N . VAL B 1 85 ? -9.945 -8.422 -4.5 1 94.69 85 VAL B N 1
ATOM 1718 C CA . VAL B 1 85 ? -10.32 -9.82 -4.68 1 94.69 85 VAL B CA 1
ATOM 1719 C C . VAL B 1 85 ? -11.641 -10.102 -3.963 1 94.69 85 VAL B C 1
ATOM 1721 O O . VAL B 1 85 ? -11.82 -9.703 -2.809 1 94.69 85 VAL B O 1
ATOM 1724 N N . ARG B 1 86 ? -12.516 -10.727 -4.66 1 93.19 86 ARG B N 1
ATOM 1725 C CA . ARG B 1 86 ? -13.773 -11.211 -4.102 1 93.19 86 ARG B CA 1
ATOM 1726 C C . ARG B 1 86 ? -13.914 -12.719 -4.305 1 93.19 86 ARG B C 1
ATOM 1728 O O . ARG B 1 86 ? -13.906 -13.195 -5.441 1 93.19 86 ARG B O 1
ATOM 1735 N N . TYR B 1 87 ? -13.938 -13.359 -3.203 1 87.06 87 TYR B N 1
ATOM 1736 C CA . TYR B 1 87 ? -14.133 -14.805 -3.244 1 87.06 87 TYR B CA 1
ATOM 1737 C C . TYR B 1 87 ? -15.609 -15.156 -3.236 1 87.06 87 TYR B C 1
ATOM 1739 O O . TYR B 1 87 ? -16.422 -14.484 -2.588 1 87.06 87 TYR B O 1
ATOM 1747 N N . GLY B 1 88 ? -15.891 -16.078 -3.957 1 77.88 88 GLY B N 1
ATOM 1748 C CA . GLY B 1 88 ? -17.25 -16.594 -3.971 1 77.88 88 GLY B CA 1
ATOM 1749 C C . GLY B 1 88 ? -17.531 -17.562 -2.832 1 77.88 88 GLY B C 1
ATOM 1750 O O . GLY B 1 88 ? -16.766 -17.625 -1.866 1 77.88 88 GLY B O 1
ATOM 1751 N N . GLY B 1 89 ? -18.672 -18.156 -2.781 1 71 89 GLY B N 1
ATOM 1752 C CA . GLY B 1 89 ? -19.078 -19.172 -1.829 1 71 89 GLY B CA 1
ATOM 1753 C C . GLY B 1 89 ? -20.047 -18.656 -0.777 1 71 89 GLY B C 1
ATOM 1754 O O . GLY B 1 89 ? -20.578 -17.562 -0.908 1 71 89 GLY B O 1
ATOM 1755 N N . PRO B 1 90 ? -20.25 -19.484 0.164 1 67.38 90 PRO B N 1
ATOM 1756 C CA . PRO B 1 90 ? -21.297 -19.172 1.144 1 67.38 90 PRO B CA 1
ATOM 1757 C C . PRO B 1 90 ? -20.953 -17.984 2.023 1 67.38 90 PRO B C 1
ATOM 1759 O O . PRO B 1 90 ? -21.859 -17.266 2.475 1 67.38 90 PRO B O 1
ATOM 1762 N N . VAL B 1 91 ? -19.688 -17.859 2.297 1 67.12 91 VAL B N 1
ATOM 1763 C CA . VAL B 1 91 ? -19.266 -16.688 3.059 1 67.12 91 VAL B CA 1
ATOM 1764 C C . VAL B 1 91 ? -18.422 -15.773 2.176 1 67.12 91 VAL B C 1
ATOM 1766 O O . VAL B 1 91 ? -17.25 -16.047 1.926 1 67.12 91 VAL B O 1
ATOM 1769 N N . PRO B 1 92 ? -19.031 -14.805 1.663 1 70.12 92 PRO B N 1
ATOM 1770 C CA . PRO B 1 92 ? -18.266 -13.914 0.795 1 70.12 92 PRO B CA 1
ATOM 1771 C C . PRO B 1 92 ? -17.094 -13.234 1.523 1 70.12 92 PRO B C 1
ATOM 1773 O O . PRO B 1 92 ? -17.234 -12.836 2.684 1 70.12 92 PRO B O 1
ATOM 1776 N N . GLN B 1 93 ? -15.852 -13.523 0.929 1 82.5 93 GLN B N 1
ATOM 1777 C CA . GLN B 1 93 ? -14.672 -12.828 1.436 1 82.5 93 GLN B CA 1
ATOM 1778 C C . GLN B 1 93 ? -14.125 -11.844 0.402 1 82.5 93 GLN B C 1
ATOM 1780 O O . GLN B 1 93 ? -14.141 -12.125 -0.798 1 82.5 93 GLN B O 1
ATOM 1785 N N . GLU B 1 94 ? -13.859 -10.695 0.894 1 90.06 94 GLU B N 1
ATOM 1786 C CA . GLU B 1 94 ? -13.234 -9.719 0.013 1 90.06 94 GLU B CA 1
ATOM 1787 C C . GLU B 1 94 ? -12.047 -9.047 0.694 1 90.06 94 GLU B C 1
ATOM 1789 O O . GLU B 1 94 ? -12 -8.938 1.922 1 90.06 94 GLU B O 1
ATOM 1794 N N . TYR B 1 95 ? -11.117 -8.758 -0.138 1 92 95 TYR B N 1
ATOM 1795 C CA . TYR B 1 95 ? -10.039 -7.934 0.408 1 92 95 TYR B CA 1
ATOM 1796 C C . TYR B 1 95 ? -9.492 -6.98 -0.647 1 92 95 TYR B C 1
ATOM 1798 O O . TYR B 1 95 ? -9.711 -7.176 -1.845 1 92 95 TYR B O 1
ATOM 1806 N N . ARG B 1 96 ? -8.922 -5.938 -0.22 1 95.88 96 ARG B N 1
ATOM 1807 C CA . ARG B 1 96 ? -8.156 -4.977 -1.01 1 95.88 96 ARG B CA 1
ATOM 1808 C C . ARG B 1 96 ? -6.664 -5.09 -0.708 1 95.88 96 ARG B C 1
ATOM 1810 O O . ARG B 1 96 ? -6.273 -5.289 0.443 1 95.88 96 ARG B O 1
ATOM 1817 N N . ASP B 1 97 ? -5.914 -4.984 -1.779 1 97.19 97 ASP B N 1
ATOM 1818 C CA . ASP B 1 97 ? -4.473 -5.18 -1.662 1 97.19 97 ASP B CA 1
ATOM 1819 C C . ASP B 1 97 ? -3.707 -4.152 -2.492 1 97.19 97 ASP B C 1
ATOM 1821 O O . ASP B 1 97 ? -4.195 -3.701 -3.531 1 97.19 97 ASP B O 1
ATOM 1825 N N . LEU B 1 98 ? -2.643 -3.697 -1.999 1 98.44 98 LEU B N 1
ATOM 1826 C CA . LEU B 1 98 ? -1.636 -3.033 -2.82 1 98.44 98 LEU B CA 1
ATOM 1827 C C . LEU B 1 98 ? -0.436 -3.945 -3.051 1 98.44 98 LEU B C 1
ATOM 1829 O O . LEU B 1 98 ? 0.112 -4.512 -2.104 1 98.44 98 LEU B O 1
ATOM 1833 N N . TRP B 1 99 ? -0.083 -4.098 -4.266 1 98.88 99 TRP B N 1
ATOM 1834 C CA . TRP B 1 99 ? 1.076 -4.895 -4.652 1 98.88 99 TRP B CA 1
ATOM 1835 C C . TRP B 1 99 ? 2.229 -4.004 -5.098 1 98.88 99 TRP B C 1
ATOM 1837 O O . TRP B 1 99 ? 2.033 -3.08 -5.895 1 98.88 99 TRP B O 1
ATOM 1847 N N . ILE B 1 100 ? 3.355 -4.211 -4.559 1 98.94 100 ILE B N 1
ATOM 1848 C CA . ILE B 1 100 ? 4.602 -3.709 -5.133 1 98.94 100 ILE B CA 1
ATOM 1849 C C . ILE B 1 100 ? 5.332 -4.844 -5.848 1 98.94 100 ILE B C 1
ATOM 1851 O O . ILE B 1 100 ? 5.664 -5.859 -5.23 1 98.94 100 ILE B O 1
ATOM 1855 N N . VAL B 1 101 ? 5.523 -4.688 -7.113 1 98.94 101 VAL B N 1
ATOM 1856 C CA . VAL B 1 101 ? 6.145 -5.727 -7.93 1 98.94 101 VAL B CA 1
ATOM 1857 C C . VAL B 1 101 ? 7.422 -5.184 -8.57 1 98.94 101 VAL B C 1
ATOM 1859 O O . VAL B 1 101 ? 7.375 -4.215 -9.336 1 98.94 101 VAL B O 1
ATOM 1862 N N . ARG B 1 102 ? 8.523 -5.777 -8.242 1 98.94 102 ARG B N 1
ATOM 1863 C CA . ARG B 1 102 ? 9.781 -5.453 -8.906 1 98.94 102 ARG B CA 1
ATOM 1864 C C . ARG B 1 102 ? 10.164 -6.539 -9.906 1 98.94 102 ARG B C 1
ATOM 1866 O O . ARG B 1 102 ? 10.18 -7.723 -9.578 1 98.94 102 ARG B O 1
ATOM 1873 N N . PHE B 1 103 ? 10.531 -6.113 -11.062 1 98.88 103 PHE B N 1
ATOM 1874 C CA . PHE B 1 103 ? 10.703 -7.043 -12.172 1 98.88 103 PHE B CA 1
ATOM 1875 C C . PHE B 1 103 ? 12.172 -7.199 -12.523 1 98.88 103 PHE B C 1
ATOM 1877 O O . PHE B 1 103 ? 12.938 -6.234 -12.469 1 98.88 103 PHE B O 1
ATOM 1884 N N . ALA B 1 104 ? 12.484 -8.406 -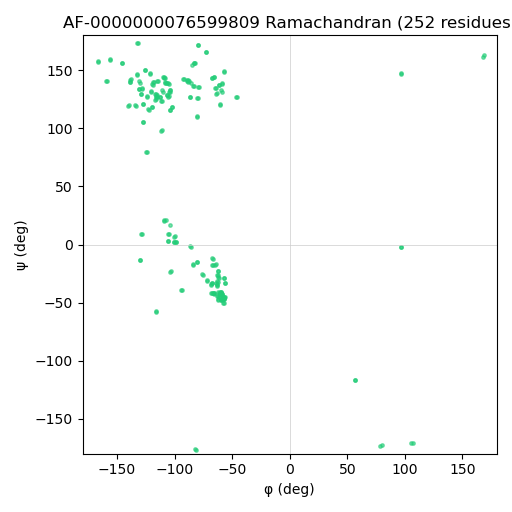12.891 1 98.62 104 ALA B N 1
ATOM 1885 C CA . ALA B 1 104 ? 13.75 -8.672 -13.562 1 98.62 104 ALA B CA 1
ATOM 1886 C C . ALA B 1 104 ? 13.672 -8.312 -15.047 1 98.62 104 ALA B C 1
ATOM 1888 O O . ALA B 1 104 ? 12.594 -7.988 -15.547 1 98.62 104 ALA B O 1
ATOM 1889 N N . LEU B 1 105 ? 14.766 -8.359 -15.68 1 96.81 105 LEU B N 1
ATOM 1890 C CA . LEU B 1 105 ? 14.852 -7.957 -17.078 1 96.81 105 LEU B CA 1
ATOM 1891 C C . LEU B 1 105 ? 13.984 -8.852 -17.953 1 96.81 105 LEU B C 1
ATOM 1893 O O . LEU B 1 105 ? 13.43 -8.391 -18.969 1 96.81 105 LEU B O 1
ATOM 1897 N N . ASP B 1 106 ? 13.773 -10.047 -17.562 1 96.81 106 ASP B N 1
ATOM 1898 C CA . ASP B 1 106 ? 13.016 -10.977 -18.375 1 96.81 106 ASP B CA 1
ATOM 1899 C C . ASP B 1 106 ? 11.516 -10.844 -18.109 1 96.81 106 ASP B C 1
ATOM 1901 O O . ASP B 1 106 ? 10.711 -11.617 -18.641 1 96.81 106 ASP B O 1
ATOM 1905 N N . GLY B 1 107 ? 11.195 -10 -17.234 1 98 107 GLY B N 1
ATOM 1906 C CA . GLY B 1 107 ? 9.781 -9.711 -17 1 98 107 GLY B CA 1
ATOM 1907 C C . GLY B 1 107 ? 9.195 -10.5 -15.844 1 98 107 GLY B C 1
ATOM 1908 O O . GLY B 1 107 ? 8.031 -10.32 -15.5 1 98 107 GLY B O 1
ATOM 1909 N N . LYS B 1 108 ? 9.992 -11.344 -15.25 1 98.81 108 LYS B N 1
ATOM 1910 C CA . LYS B 1 108 ? 9.547 -12.07 -14.062 1 98.81 108 LYS B CA 1
ATOM 1911 C C . LYS B 1 108 ? 9.703 -11.219 -12.812 1 98.81 108 LYS B C 1
ATOM 1913 O O . LYS B 1 108 ? 10.516 -10.289 -12.781 1 98.81 108 LYS B O 1
ATOM 1918 N N . CYS B 1 109 ? 8.922 -11.562 -11.852 1 98.94 109 CYS B N 1
ATOM 1919 C CA . CYS B 1 109 ? 8.961 -10.82 -10.594 1 98.94 109 CYS B CA 1
ATOM 1920 C C . CYS B 1 109 ? 10.133 -11.281 -9.734 1 98.94 109 CYS B C 1
ATOM 1922 O O . CYS B 1 109 ? 10.273 -12.469 -9.445 1 98.94 109 CYS B O 1
ATOM 1924 N N . LEU B 1 110 ? 10.922 -10.297 -9.352 1 98.62 110 LEU B N 1
ATOM 1925 C CA . LEU B 1 110 ? 12.07 -10.547 -8.484 1 98.62 110 LEU B CA 1
ATOM 1926 C C . LEU B 1 110 ? 11.703 -10.344 -7.023 1 98.62 110 LEU B C 1
ATOM 1928 O O . LEU B 1 110 ? 12.25 -11.016 -6.141 1 98.62 110 LEU B O 1
ATOM 1932 N N . ALA B 1 111 ? 10.961 -9.406 -6.762 1 98.88 111 ALA B N 1
ATOM 1933 C CA . ALA B 1 111 ? 10.5 -9.078 -5.414 1 98.88 111 ALA B CA 1
ATOM 1934 C C . ALA B 1 111 ? 9.031 -8.656 -5.418 1 98.88 111 ALA B C 1
ATOM 1936 O O . ALA B 1 111 ? 8.648 -7.746 -6.156 1 98.88 111 ALA B O 1
ATOM 1937 N N . PHE B 1 112 ? 8.219 -9.391 -4.703 1 98.94 112 PHE B N 1
ATOM 1938 C CA . PHE B 1 112 ? 6.781 -9.164 -4.594 1 98.94 112 PHE B CA 1
ATOM 1939 C C . PHE B 1 112 ? 6.398 -8.812 -3.16 1 98.94 112 PHE B C 1
ATOM 1941 O O . PHE B 1 112 ? 6.785 -9.508 -2.219 1 98.94 112 PHE B O 1
ATOM 1948 N N . GLU B 1 113 ? 5.699 -7.691 -2.988 1 98.62 113 GLU B N 1
ATOM 1949 C CA . GLU B 1 113 ? 5.27 -7.227 -1.672 1 98.62 113 GLU B CA 1
ATOM 1950 C C . GLU B 1 113 ? 3.779 -6.91 -1.657 1 98.62 113 GLU B C 1
ATOM 1952 O O . GLU B 1 113 ? 3.285 -6.184 -2.523 1 98.62 113 GLU B O 1
ATOM 1957 N N . GLU B 1 114 ? 3.068 -7.469 -0.646 1 97.31 114 GLU B N 1
ATOM 1958 C CA . GLU B 1 114 ? 1.637 -7.238 -0.487 1 97.31 114 GLU B CA 1
ATOM 1959 C C . GLU B 1 114 ? 1.352 -6.355 0.727 1 97.31 114 GLU B C 1
ATOM 1961 O O . GLU B 1 114 ? 2 -6.496 1.767 1 97.31 114 GLU B O 1
ATOM 1966 N N . TRP B 1 115 ? 0.348 -5.496 0.592 1 96.56 115 TRP B N 1
ATOM 1967 C CA . TRP B 1 115 ? -0.275 -4.723 1.66 1 96.56 115 TRP B CA 1
ATOM 1968 C C . TRP B 1 115 ? -1.779 -4.969 1.706 1 96.56 115 TRP B C 1
ATOM 1970 O O . TRP B 1 115 ? -2.566 -4.141 1.243 1 96.56 115 TRP B O 1
ATOM 1980 N N . PRO B 1 116 ? -2.186 -6.098 2.303 1 94.94 116 PRO B N 1
ATOM 1981 C CA . PRO B 1 116 ? -3.574 -6.555 2.219 1 94.94 116 PRO B CA 1
ATOM 1982 C C . PRO B 1 116 ? -4.445 -6 3.342 1 94.94 116 PRO B C 1
ATOM 1984 O O . PRO B 1 116 ? -3.992 -5.887 4.484 1 94.94 116 PRO B O 1
ATOM 1987 N N . PHE B 1 117 ? -5.738 -5.641 2.99 1 93.5 117 PHE B N 1
ATOM 1988 C CA . PHE B 1 117 ? -6.742 -5.168 3.936 1 93.5 117 PHE B CA 1
ATOM 1989 C C . PHE B 1 117 ? -8.055 -5.922 3.758 1 93.5 117 PHE B C 1
ATOM 1991 O O . PHE B 1 117 ? -8.5 -6.148 2.631 1 93.5 117 PHE B O 1
ATOM 1998 N N . TRP B 1 118 ? -8.602 -6.168 4.914 1 88.5 118 TRP B N 1
ATOM 1999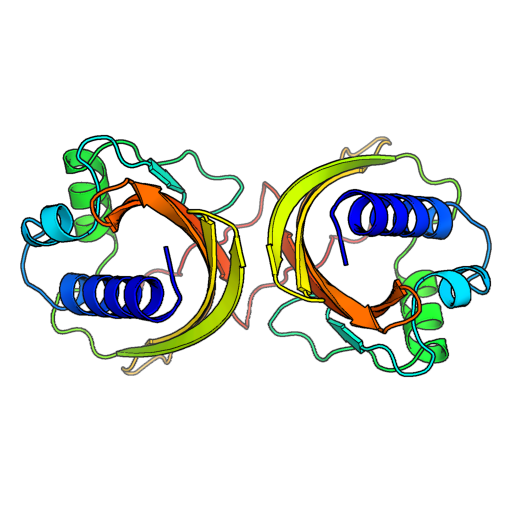 C CA . TRP B 1 118 ? -9.914 -6.809 4.957 1 88.5 118 TRP B CA 1
ATOM 2000 C C . TRP B 1 118 ? -10.953 -5.875 5.566 1 88.5 118 TRP B C 1
ATOM 2002 O O . TRP B 1 118 ? -10.641 -5.086 6.461 1 88.5 118 TRP B O 1
ATOM 2012 N N . PRO B 1 119 ? -12.227 -5.793 5.07 1 82.38 119 PRO B N 1
ATOM 2013 C CA . PRO B 1 119 ? -13.227 -4.797 5.457 1 82.38 119 PRO B CA 1
ATOM 2014 C C . PRO B 1 119 ? -13.492 -4.785 6.961 1 82.38 119 PRO B C 1
ATOM 2016 O O . PRO B 1 119 ? -13.75 -3.725 7.539 1 82.38 119 PRO B O 1
ATOM 2019 N N . ASP B 1 120 ? -13.445 -5.855 7.73 1 74.38 120 ASP B N 1
ATOM 2020 C CA . ASP B 1 120 ? -13.945 -5.902 9.102 1 74.38 120 ASP B CA 1
ATOM 2021 C C . ASP B 1 120 ? -12.789 -5.941 10.102 1 74.38 120 ASP B C 1
ATOM 2023 O O . ASP B 1 120 ? -12.992 -6.23 11.281 1 74.38 120 ASP B O 1
ATOM 2027 N N . LYS B 1 121 ? -11.734 -5.5 9.578 1 73 121 LYS B N 1
ATOM 2028 C CA . LYS B 1 121 ? -10.617 -5.414 10.516 1 73 121 LYS B CA 1
ATOM 2029 C C . LYS B 1 121 ? -10.344 -3.967 10.922 1 73 121 LYS B C 1
ATOM 2031 O O . LYS B 1 121 ? -10.633 -3.041 10.156 1 73 121 LYS B O 1
ATOM 2036 N N . ASP B 1 122 ? -10.062 -3.756 12.203 1 68.12 122 ASP B N 1
ATOM 2037 C CA . ASP B 1 122 ? -9.695 -2.414 12.641 1 68.12 122 ASP B CA 1
ATOM 2038 C C . ASP B 1 122 ? -8.227 -2.123 12.344 1 68.12 122 ASP B C 1
ATOM 2040 O O . ASP B 1 122 ? -7.332 -2.779 12.891 1 68.12 122 ASP B O 1
ATOM 2044 N N . TYR B 1 123 ? -8.062 -1.229 11.406 1 67 123 TYR B N 1
ATOM 2045 C CA . TYR B 1 123 ? -6.707 -0.875 10.992 1 67 123 TYR B CA 1
ATOM 2046 C C . TYR B 1 123 ? -6.266 0.435 11.633 1 67 123 TYR B C 1
ATOM 2048 O O . TYR B 1 123 ? -5.223 0.986 11.273 1 67 123 TYR B O 1
ATOM 2056 N N . ARG B 1 124 ? -7.023 0.969 12.492 1 63.91 124 ARG B N 1
ATOM 2057 C CA . ARG B 1 124 ? -6.68 2.234 13.133 1 63.91 124 ARG B CA 1
ATOM 2058 C C . ARG B 1 124 ? -5.73 2.012 14.312 1 63.91 124 ARG B C 1
ATOM 2060 O O . ARG B 1 124 ? -5.645 0.903 14.844 1 63.91 124 ARG B O 1
ATOM 2067 N N . ALA B 1 125 ? -5.047 3.182 14.508 1 64.88 125 ALA B N 1
ATOM 2068 C CA . ALA B 1 125 ? -4.145 3.158 15.656 1 64.88 125 ALA B CA 1
ATOM 2069 C C . ALA B 1 125 ? -4.922 2.996 16.953 1 64.88 125 ALA B C 1
ATOM 2071 O O . ALA B 1 125 ? -6.004 3.568 17.125 1 64.88 125 ALA B O 1
ATOM 2072 N N . GLU B 1 126 ? -4.477 1.998 17.797 1 63.31 126 GLU B N 1
ATOM 2073 C CA . GLU B 1 126 ? -5.066 1.962 19.141 1 63.31 126 GLU B CA 1
ATOM 2074 C C . GLU B 1 126 ? -4.801 3.262 19.891 1 63.31 126 GLU B C 1
ATOM 2076 O O . GLU B 1 126 ? -3.746 3.877 19.734 1 63.31 126 GLU B O 1
ATOM 2081 N N . PRO B 1 127 ? -5.922 3.807 20.516 1 60.81 127 PRO B N 1
ATOM 2082 C CA . PRO B 1 127 ? -5.715 5.023 21.297 1 60.81 127 PRO B CA 1
ATOM 2083 C C . PRO B 1 127 ? -4.496 4.93 22.219 1 60.81 127 PRO B C 1
ATOM 2085 O O . PRO B 1 127 ? -4.215 3.869 22.766 1 60.81 127 PRO B O 1
ATOM 2088 N N . ARG B 1 128 ? -3.598 5.945 22.094 1 52.5 128 ARG B N 1
ATOM 2089 C CA . ARG B 1 128 ? -2.457 6.031 23 1 52.5 128 ARG B CA 1
ATOM 2090 C C . ARG B 1 128 ? -2.896 6.48 24.391 1 52.5 128 ARG B C 1
ATOM 2092 O O . ARG B 1 128 ? -3.873 7.223 24.531 1 52.5 128 ARG B O 1
#

pLDDT: mean 92.69, std 10.04, range [52.5, 98.94]

Radius of gyration: 19.22 Å; Cα contacts (8 Å, |Δi|>4): 491; chains: 2; bounding box: 37×54×48 Å

Organism: Saccharopolyspora spinosa (NCBI:txid60894)

Solvent-accessible surface area (backbone atoms only — not comparable to full-atom values): 14024 Å² total; per-residue (Å²): 117,54,67,70,58,52,53,50,47,54,51,49,52,54,50,42,60,49,36,82,74,53,73,65,47,64,75,48,32,36,68,74,17,35,42,21,76,29,91,80,46,77,59,39,63,20,45,68,50,44,36,53,52,49,62,71,69,48,94,48,39,78,64,58,64,48,78,49,75,44,87,63,24,56,31,72,49,26,35,34,35,40,35,39,39,37,37,52,73,94,66,72,44,56,37,41,31,39,36,41,40,28,44,42,94,86,66,20,31,39,37,40,38,34,52,56,45,50,79,89,56,85,70,66,80,74,84,128,117,53,68,70,59,52,52,49,47,54,51,48,51,54,50,40,60,49,35,83,73,54,72,65,48,64,76,49,32,36,69,74,16,34,42,22,75,29,90,81,45,78,58,39,62,20,45,70,50,43,36,54,53,50,62,71,69,49,94,49,38,77,64,58,64,47,79,48,75,44,87,66,24,56,31,70,48,26,36,33,36,40,36,38,41,38,36,54,72,95,67,73,42,56,36,41,31,39,36,40,41,28,43,42,95,86,66,22,31,39,37,38,38,33,51,55,45,50,79,90,56,84,70,66,81,74,84,129

Nearest PDB structures (foldseek):
  3sed-assembly1_A  TM=7.235E-01  e=4.095E-05  Pseudomonas putida
  6bjt-assembly1_B  TM=6.979E-01  e=1.645E-04  Pseudomonas sp. EGD-AKN5
  6isl-assembly1_B-2  TM=7.215E-01  e=4.157E-04  Streptomyces xiamenensis 318
  5ieo-assembly1_A  TM=6.971E-01  e=7.862E-04  synthetic construct
  3q90-assembly1_B  TM=6.982E-01  e=2.231E-03  Homo sapiens

Secondary structure (DSSP, 8-state):
--HHHHHHHHHHHHHHHTSSSSGGGGGTEEEEEEEESSTTSPPEESHHHHHHHHHHH-S-TT--EEEEEEEEEEETTEEEEEEEEEE-SSS-EEEEEEEEEEE-TTS-EEEEEEEEE-TTS--SPP--/--HHHHHHHHHHHHHHHTSSSSGGGGGTEEEEEEEESSTTSPPEESHHHHHHHHHHH-S-TT--EEEEEEEEEEETTEEEEEEEEEE-SSS-EEEEEEEEEEE-TTS-EEEEEEEEE-TTS--SPPP-

Sequence (256 aa):
MNWERVLEWVGGYERAWRTPGVDVLAEIFTLDATYQQAPYLEPVVGLDAIGRMWEAERVGPGEEFRLTSSPVALEGDTAVVRVEVRYGGPVPQEYRDLWIVRFALDGKCLAFEEWPFWPDKDYRAEPRMNWERVLEWVGGYERAWRTPGVDVLAEIFTLDATYQQAPYLEPVVGLDAIGRMWEAERVGPGEEFRLTSSPVALEGDTAVVRVEVRYGGPVPQEYRDLWIVRFALDGKCLAFEEWPFWPDKDYRAEPR

InterPro domains:
  IPR032710 NTF2-like domain superfamily [SSF54427] (2-115)
  IPR037401 SnoaL-like domain [PF12680] (13-108)

Foldseek 3Di:
DDPVLVVVLVVLVLLCLLDPAQPSLVVAAPQFAWAAAAPPDDTQTGSVRVRVVSVVPRPHSPWDKDKDKDFDDDDDQWGKIKIWMWTDDDDIWIKIKIWIFGADPVSHTRYIHIHIGGPPDDPDDDDD/DDPVLVVVLVVLVLLCLLDPAQPSLVVAAPQFAWAAAAPPDHTQTGSVRVRVVSVVPRPHSPWDKDKDKDFDDDDDQWGKIKIWMWTDDDDIWIKIKIWIFGADPVSHTRYIHIHIGGPPDDPDDDDD